Protein AF-A0A949X209-F1 (afdb_monomer_lite)

Foldseek 3Di:
DQADPLFGPPVFFALQPAAEEEEAQDPVQQVQVVVLVVVSNHPHYHYDNDPVVLQCQLVVNPVCCVVADPVGNSNDGQEYEYECVVPCVSLVSLLCLLLVN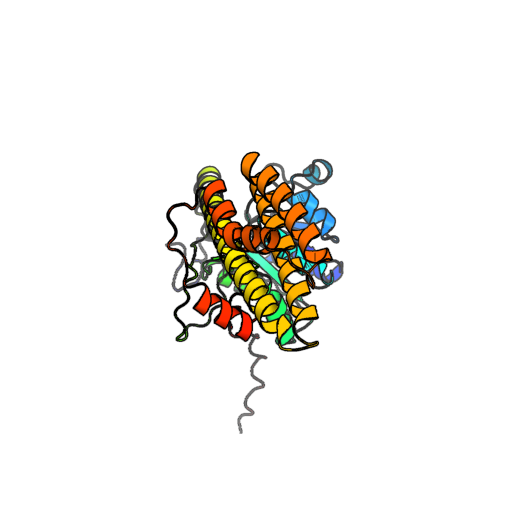GGLFSLRAYEYEYCDLDLVVLVVSVLSAHLYYHHDPDHSVVVVVSLSNCLSVPAFWWAAQRDTHGAQADDDDDDDPIDTHDAQNVSNCNGRVPCPDVVVSSVRSVVSSVVNLVSNLLNLLLLLQLLLVLLVVLLVCCVPDDDDVLVVNLVSLVSNLVSLVSQLVSCVVVVNPQSNVVSVVLSVLSVVCSVVSNDDDPVNSVCSNCVSVVSCVSVVVVPDDNPPSVVVNVVCVVCNSDPPRRPHDDPRPPPPDPDDPDD

pLDDT: mean 79.22, std 17.04, range [32.28, 97.0]

Secondary structure (DSSP, 8-state):
--EETTEE-TTS--GGGS-EEEE-SSHHHHHHHHHHHHHTT---EEEESSHHHHHHHHTT-TTTGGGS-TT--TT--SEEEEEGGGTHHHHHHHHHHHTTSSSS-TT-EEEEEES---HHHHHHHHHTT-SEEEESSP-HHHHHHHHHHHHHTPPPEEE-SS-EEE----S-S------EE----HHHHHHTT----HHHHHHHHHHHHHHHHHHHHHHHHHHHHHHHHHHHHHHHHHTS--SSHHHHHHHHHHHHHHHHHHHHHHHHHTT-HHHHHHHHHHHHHHHHHHHTTTS--HHHHHHHHHHHHHHHHHTT-TTSPPP-HHHHHHHHHHH-SS---------------------

Radius of gyration: 23.04 Å; chains: 1; bounding box: 51×62×68 Å

Structure (mmCIF, N/CA/C/O backbone):
data_AF-A0A949X209-F1
#
_entry.id   AF-A0A949X209-F1
#
loop_
_atom_site.group_PDB
_atom_site.id
_atom_site.type_symbol
_atom_site.label_atom_id
_atom_site.label_alt_id
_atom_site.label_comp_id
_atom_site.label_asym_id
_atom_site.label_entity_id
_atom_site.label_seq_id
_atom_site.pdbx_PDB_ins_code
_atom_site.Cartn_x
_atom_site.Cartn_y
_atom_site.Cartn_z
_atom_site.occupancy
_atom_site.B_iso_or_equiv
_atom_site.auth_seq_id
_atom_site.auth_comp_id
_atom_site.auth_asym_id
_atom_site.auth_atom_id
_atom_site.pdbx_PDB_model_num
ATOM 1 N N . MET A 1 1 ? -3.411 4.148 -33.801 1.00 50.28 1 MET A N 1
ATOM 2 C CA . MET A 1 1 ? -3.645 3.375 -32.562 1.00 50.28 1 MET A CA 1
ATOM 3 C C . MET A 1 1 ? -2.311 2.756 -32.200 1.00 50.28 1 MET A C 1
ATOM 5 O O . MET A 1 1 ? -1.805 2.012 -33.023 1.00 50.28 1 MET A O 1
ATOM 9 N N . ALA A 1 2 ? -1.725 3.104 -31.052 1.00 58.09 2 ALA A N 1
ATOM 10 C CA . ALA A 1 2 ? -0.412 2.586 -30.644 1.00 58.09 2 ALA A CA 1
ATOM 11 C C . ALA A 1 2 ? -0.451 1.106 -30.211 1.00 58.09 2 ALA A C 1
ATOM 13 O O . ALA A 1 2 ? 0.567 0.427 -30.244 1.00 58.09 2 ALA A O 1
ATOM 14 N N . ILE A 1 3 ? -1.633 0.599 -29.845 1.00 58.44 3 ILE A N 1
ATOM 15 C CA . ILE A 1 3 ? -1.855 -0.793 -29.443 1.00 58.44 3 ILE A CA 1
ATOM 16 C C . ILE A 1 3 ? -2.618 -1.508 -30.564 1.00 58.44 3 ILE A C 1
ATOM 18 O O . ILE A 1 3 ? -3.705 -1.069 -30.948 1.00 58.44 3 ILE A O 1
ATOM 22 N N . ILE A 1 4 ? -2.061 -2.604 -31.081 1.00 57.00 4 ILE A N 1
ATOM 23 C CA . ILE A 1 4 ? -2.650 -3.451 -32.126 1.00 57.00 4 ILE A CA 1
ATOM 24 C C . ILE A 1 4 ? -2.723 -4.880 -31.578 1.00 57.00 4 ILE A C 1
ATOM 26 O O . ILE A 1 4 ? -1.703 -5.466 -31.238 1.00 57.00 4 ILE A O 1
ATOM 30 N N . ASN A 1 5 ? -3.929 -5.451 -31.479 1.00 58.72 5 ASN A N 1
ATOM 31 C CA . ASN A 1 5 ? -4.159 -6.810 -30.955 1.00 58.72 5 ASN A CA 1
ATOM 32 C C . ASN A 1 5 ? -3.538 -7.085 -29.567 1.00 58.72 5 ASN A C 1
ATOM 34 O O . ASN A 1 5 ? -3.108 -8.202 -29.295 1.00 58.72 5 ASN A O 1
ATOM 38 N N . GLY A 1 6 ? -3.499 -6.080 -28.686 1.00 59.59 6 GLY A N 1
ATOM 39 C CA . GLY A 1 6 ? -2.941 -6.233 -27.337 1.00 59.59 6 GLY A CA 1
ATOM 40 C C . GLY A 1 6 ? -1.412 -6.244 -27.278 1.00 59.59 6 GLY A C 1
ATOM 41 O O . GLY A 1 6 ? -0.873 -6.632 -26.249 1.00 59.59 6 GLY A O 1
ATOM 42 N N . ALA A 1 7 ? -0.742 -5.810 -28.349 1.00 58.38 7 ALA A N 1
ATOM 43 C CA . ALA A 1 7 ? 0.689 -5.536 -28.384 1.00 58.38 7 ALA A CA 1
ATOM 44 C C . ALA A 1 7 ? 0.948 -4.077 -28.788 1.00 58.38 7 ALA A C 1
ATOM 46 O O . ALA A 1 7 ? 0.146 -3.467 -29.507 1.00 58.38 7 ALA A O 1
ATOM 47 N N . ILE A 1 8 ? 2.061 -3.514 -28.333 1.00 62.47 8 ILE A N 1
ATOM 48 C CA . ILE A 1 8 ? 2.531 -2.194 -28.747 1.00 62.47 8 ILE A CA 1
ATOM 49 C C . ILE A 1 8 ? 3.092 -2.305 -30.171 1.00 62.47 8 ILE A C 1
ATOM 51 O O . ILE A 1 8 ? 3.931 -3.156 -30.464 1.00 62.47 8 ILE A O 1
ATOM 55 N N . GLY A 1 9 ? 2.601 -1.468 -31.088 1.00 54.59 9 GLY A N 1
ATOM 56 C CA . GLY A 1 9 ? 3.085 -1.459 -32.468 1.00 54.59 9 GLY A CA 1
ATOM 57 C C . GLY A 1 9 ? 4.588 -1.133 -32.527 1.00 54.59 9 GLY A C 1
ATOM 58 O O . GLY A 1 9 ? 5.039 -0.265 -31.783 1.00 54.59 9 GLY A O 1
ATOM 59 N N . PRO A 1 10 ? 5.371 -1.751 -33.433 1.00 54.12 10 PRO A N 1
ATOM 60 C CA . PRO A 1 10 ? 6.833 -1.584 -33.497 1.00 54.12 10 PRO A CA 1
ATOM 61 C C . PRO A 1 10 ? 7.288 -0.145 -33.793 1.00 54.12 10 PRO A C 1
ATOM 63 O O . PRO A 1 10 ? 8.450 0.198 -33.602 1.00 54.12 10 PRO A O 1
ATOM 66 N N . GLU A 1 11 ? 6.375 0.697 -34.272 1.00 50.47 11 GLU A N 1
ATOM 67 C CA . GLU A 1 11 ? 6.584 2.116 -34.572 1.00 50.47 11 GLU A CA 1
ATOM 68 C C . GLU A 1 11 ? 6.154 3.059 -33.426 1.00 50.47 11 GLU A C 1
ATOM 70 O O . GLU A 1 11 ? 6.423 4.257 -33.482 1.00 50.47 11 GLU A O 1
ATOM 75 N N . TYR A 1 12 ? 5.505 2.524 -32.384 1.00 52.84 12 TYR A N 1
ATOM 76 C CA . TYR A 1 12 ? 4.901 3.266 -31.277 1.00 52.84 12 TYR A CA 1
ATOM 77 C C . TYR A 1 12 ? 5.285 2.671 -29.925 1.00 52.84 12 TYR A C 1
ATOM 79 O O . TYR A 1 12 ? 4.411 2.406 -29.114 1.00 52.84 12 TYR A O 1
ATOM 87 N N . GLY A 1 13 ? 6.576 2.484 -29.661 1.00 57.72 13 GLY A N 1
ATOM 88 C CA . GLY A 1 13 ? 7.018 2.353 -28.283 1.00 57.72 13 GLY A CA 1
ATOM 89 C C . GLY A 1 13 ? 8.495 2.131 -28.090 1.00 57.72 13 GLY A C 1
ATOM 90 O O . GLY A 1 13 ? 9.094 1.245 -28.688 1.00 57.72 13 GLY A O 1
ATOM 91 N N . ASN A 1 14 ? 9.079 2.961 -27.233 1.00 69.19 14 ASN A N 1
ATOM 92 C CA . ASN A 1 14 ? 10.437 2.781 -26.766 1.00 69.19 14 ASN A CA 1
ATOM 93 C C . ASN A 1 14 ? 10.491 3.119 -25.274 1.00 69.19 14 ASN A C 1
ATOM 95 O O . ASN A 1 14 ? 9.985 4.157 -24.845 1.00 69.19 14 ASN A O 1
ATOM 99 N N . LEU A 1 15 ? 11.108 2.237 -24.489 1.00 76.56 15 LEU A N 1
ATOM 100 C CA . LEU A 1 15 ? 11.352 2.443 -23.063 1.00 76.56 15 LEU A CA 1
ATOM 101 C C . LEU A 1 15 ? 12.463 3.467 -22.790 1.00 76.56 15 LEU A C 1
ATOM 103 O O . LEU A 1 15 ? 12.704 3.800 -21.635 1.00 76.56 15 LEU A O 1
ATOM 107 N N . GLN A 1 16 ? 13.109 3.992 -23.833 1.00 81.62 16 GLN A N 1
ATOM 108 C CA . GLN A 1 16 ? 14.182 4.987 -23.767 1.00 81.62 16 GLN A CA 1
ATOM 109 C C . GLN A 1 16 ? 13.943 6.101 -22.746 1.00 81.62 16 GLN A C 1
ATOM 111 O O . GLN A 1 16 ? 14.823 6.381 -21.935 1.00 81.62 16 GLN A O 1
ATOM 116 N N . ASN A 1 17 ? 12.735 6.671 -22.732 1.00 77.19 17 ASN A N 1
ATOM 117 C CA . ASN A 1 17 ? 12.389 7.793 -21.859 1.00 77.19 17 ASN A CA 1
ATOM 118 C C . ASN A 1 17 ? 11.710 7.386 -20.542 1.00 77.19 17 ASN A C 1
ATOM 120 O O . ASN A 1 17 ? 11.434 8.269 -19.736 1.00 77.19 17 ASN A O 1
ATOM 124 N N . ALA A 1 18 ? 11.412 6.101 -20.330 1.00 84.25 18 ALA A N 1
ATOM 125 C CA . ALA A 1 18 ? 10.781 5.639 -19.098 1.00 84.25 18 ALA A CA 1
ATOM 126 C C . ALA A 1 18 ? 11.808 5.627 -17.959 1.00 84.25 18 ALA A C 1
ATOM 128 O O . ALA A 1 18 ? 12.907 5.090 -18.115 1.00 84.25 18 ALA A O 1
ATOM 129 N N . GLN A 1 19 ? 11.454 6.193 -16.806 1.00 87.12 19 GLN A N 1
ATOM 130 C CA . GLN A 1 19 ? 12.339 6.191 -15.646 1.00 87.12 19 GLN A CA 1
ATOM 131 C C . GLN A 1 19 ? 12.213 4.876 -14.876 1.00 87.12 19 GLN A C 1
ATOM 133 O O . GLN A 1 19 ? 11.196 4.598 -14.232 1.00 87.12 19 GLN A O 1
ATOM 138 N N . ILE A 1 20 ? 13.275 4.072 -14.922 1.00 91.69 20 ILE A N 1
ATOM 139 C CA . ILE A 1 20 ? 13.335 2.757 -14.288 1.00 91.69 20 ILE A CA 1
ATOM 140 C C . ILE A 1 20 ? 14.180 2.845 -13.022 1.00 91.69 20 ILE A C 1
ATOM 142 O O . ILE A 1 20 ? 15.350 3.230 -13.075 1.00 91.69 20 ILE A O 1
ATOM 146 N N . MET A 1 21 ? 13.623 2.430 -11.885 1.00 94.31 21 MET A N 1
ATOM 147 C CA . MET A 1 21 ? 14.385 2.297 -10.643 1.00 94.31 21 MET A CA 1
ATOM 148 C C . MET A 1 21 ? 14.423 0.852 -10.168 1.00 94.31 21 MET A C 1
ATOM 150 O O . MET A 1 21 ? 13.401 0.169 -10.125 1.00 94.31 21 MET A O 1
ATOM 154 N N . ILE A 1 22 ? 15.614 0.392 -9.794 1.00 96.06 22 ILE A N 1
ATOM 155 C CA . ILE A 1 22 ? 15.882 -0.997 -9.420 1.00 96.06 22 ILE A CA 1
ATOM 156 C C . ILE A 1 22 ? 16.427 -1.032 -7.994 1.00 96.06 22 ILE A C 1
ATOM 158 O O . ILE A 1 22 ? 17.431 -0.384 -7.720 1.00 96.06 22 ILE A O 1
ATOM 162 N N . ALA A 1 23 ? 15.830 -1.822 -7.106 1.00 96.56 23 ALA A N 1
ATOM 163 C CA . ALA A 1 23 ? 16.427 -2.208 -5.830 1.00 96.56 23 ALA A CA 1
ATOM 164 C C . ALA A 1 23 ? 16.723 -3.709 -5.843 1.00 96.56 23 ALA A C 1
ATOM 166 O O . ALA A 1 23 ? 15.804 -4.519 -5.935 1.00 96.56 23 ALA A O 1
ATOM 167 N N . GLU A 1 24 ? 18.000 -4.071 -5.752 1.00 95.50 24 GLU A N 1
ATOM 168 C CA . GLU A 1 24 ? 18.480 -5.457 -5.796 1.00 95.50 24 GLU A CA 1
ATOM 169 C C . GLU A 1 24 ? 19.801 -5.536 -5.028 1.00 95.50 24 GLU A C 1
ATOM 171 O O . GLU A 1 24 ? 20.771 -4.871 -5.410 1.00 95.50 24 GLU A O 1
ATOM 176 N N . ALA A 1 25 ? 19.836 -6.296 -3.929 1.00 93.94 25 ALA A N 1
ATOM 177 C CA . ALA A 1 25 ? 20.995 -6.320 -3.039 1.00 93.94 25 ALA A CA 1
ATOM 178 C C . ALA A 1 25 ? 22.178 -7.051 -3.690 1.00 93.94 25 ALA A C 1
ATOM 180 O O . ALA A 1 25 ? 23.326 -6.595 -3.600 1.00 93.94 25 ALA A O 1
ATOM 181 N N . ASP A 1 26 ? 21.911 -8.142 -4.415 1.00 93.94 26 ASP A N 1
ATOM 182 C CA . ASP A 1 26 ? 22.956 -8.896 -5.098 1.00 93.94 26 ASP A CA 1
ATOM 183 C C . ASP A 1 26 ? 23.508 -8.134 -6.314 1.00 93.94 26 ASP A C 1
ATOM 185 O O . ASP A 1 26 ? 22.800 -7.787 -7.261 1.00 93.94 26 ASP A O 1
ATOM 189 N N . ALA A 1 27 ? 24.820 -7.886 -6.321 1.00 94.12 27 ALA A N 1
ATOM 190 C CA . ALA A 1 27 ? 25.465 -7.122 -7.387 1.00 94.12 27 ALA A CA 1
ATOM 191 C C . ALA A 1 27 ? 25.373 -7.801 -8.762 1.00 94.12 27 ALA A C 1
ATOM 193 O O . ALA A 1 27 ? 25.288 -7.113 -9.781 1.00 94.12 27 ALA A O 1
ATOM 194 N N . SER A 1 28 ? 25.379 -9.135 -8.812 1.00 93.25 28 SER A N 1
ATOM 195 C CA . SER A 1 28 ? 25.309 -9.880 -10.071 1.00 93.25 28 SER A CA 1
ATOM 196 C C . SER A 1 28 ? 23.910 -9.781 -10.670 1.00 93.25 28 SER A C 1
ATOM 198 O O . SER A 1 28 ? 23.771 -9.468 -11.853 1.00 93.25 28 SER A O 1
ATOM 200 N N . HIS A 1 29 ? 22.873 -9.976 -9.853 1.00 93.50 29 HIS A N 1
ATOM 201 C CA . HIS A 1 29 ? 21.482 -9.808 -10.268 1.00 93.50 29 HIS A CA 1
ATOM 202 C C . HIS A 1 29 ? 21.170 -8.361 -10.656 1.00 93.50 29 HIS A C 1
ATOM 204 O O . HIS A 1 29 ? 20.543 -8.126 -11.691 1.00 93.50 29 HIS A O 1
ATOM 210 N N . ARG A 1 30 ? 21.672 -7.383 -9.892 1.00 94.94 30 ARG A N 1
ATOM 211 C CA . ARG A 1 30 ? 21.475 -5.956 -10.183 1.00 94.94 30 ARG A CA 1
ATOM 212 C C . ARG A 1 30 ? 22.092 -5.573 -11.523 1.00 94.94 30 ARG A C 1
ATOM 214 O O . ARG A 1 30 ? 21.437 -4.921 -12.332 1.00 94.94 30 ARG A O 1
ATOM 221 N N . ASN A 1 31 ? 23.316 -6.027 -11.798 1.00 94.56 31 ASN A N 1
ATOM 222 C CA . ASN A 1 31 ? 23.975 -5.798 -13.085 1.00 94.56 31 ASN A CA 1
ATOM 223 C C . ASN A 1 31 ? 23.236 -6.486 -14.241 1.00 94.56 31 ASN A C 1
ATOM 225 O O . ASN A 1 31 ? 23.116 -5.899 -15.314 1.00 94.56 31 ASN A O 1
ATOM 229 N N . ALA A 1 32 ? 22.710 -7.697 -14.028 1.00 93.62 32 ALA A N 1
ATOM 230 C CA . ALA A 1 32 ? 21.910 -8.399 -15.030 1.00 93.62 32 ALA A CA 1
ATOM 231 C C . ALA A 1 32 ? 20.608 -7.649 -15.358 1.00 93.62 32 ALA A C 1
ATOM 233 O O . ALA A 1 32 ? 20.247 -7.548 -16.528 1.00 93.62 32 ALA A O 1
ATOM 234 N N . LEU A 1 33 ? 19.937 -7.080 -14.352 1.00 94.75 33 LEU A N 1
ATOM 235 C CA . LEU A 1 33 ? 18.759 -6.230 -14.539 1.00 94.75 33 LEU A CA 1
ATOM 236 C C . LEU A 1 33 ? 19.092 -4.961 -15.328 1.00 94.75 33 LEU A C 1
ATOM 238 O O . LEU A 1 33 ? 18.433 -4.682 -16.326 1.00 94.75 33 LEU A O 1
ATOM 242 N N . VAL A 1 34 ? 20.128 -4.221 -14.920 1.00 95.12 34 VAL A N 1
ATOM 243 C CA . VAL A 1 34 ? 20.575 -3.006 -15.626 1.00 95.12 34 VAL A CA 1
ATOM 244 C C . VAL A 1 34 ? 20.916 -3.319 -17.082 1.00 95.12 34 VAL A C 1
ATOM 246 O O . VAL A 1 34 ? 20.483 -2.606 -17.984 1.00 95.12 34 VAL A O 1
ATOM 249 N N . TRP A 1 35 ? 21.639 -4.413 -17.327 1.00 93.94 35 TRP A N 1
ATOM 250 C CA . TRP A 1 35 ? 21.979 -4.850 -18.677 1.00 93.94 35 TRP A CA 1
ATOM 251 C C . TRP A 1 35 ? 20.740 -5.232 -19.494 1.00 93.94 35 TRP A C 1
ATOM 253 O O . TRP A 1 35 ? 20.598 -4.774 -20.625 1.00 93.94 35 TRP A O 1
ATOM 263 N N . ALA A 1 36 ? 19.811 -6.002 -18.917 1.00 92.38 36 ALA A N 1
ATOM 264 C CA . ALA A 1 36 ? 18.581 -6.406 -19.591 1.00 92.38 36 ALA A CA 1
ATOM 265 C C . ALA A 1 36 ? 17.718 -5.197 -19.983 1.00 92.38 36 ALA A C 1
ATOM 267 O O . ALA A 1 36 ? 17.198 -5.167 -21.091 1.00 92.38 36 ALA A O 1
ATOM 268 N N . PHE A 1 37 ? 17.595 -4.187 -19.117 1.00 92.38 37 PHE A N 1
ATOM 269 C CA . PHE A 1 37 ? 16.915 -2.934 -19.460 1.00 92.38 37 PHE A CA 1
ATOM 270 C C . PHE A 1 37 ? 17.668 -2.125 -20.524 1.00 92.38 37 PHE A C 1
ATOM 272 O O . PHE A 1 37 ? 17.035 -1.557 -21.411 1.00 92.38 37 PHE A O 1
ATOM 279 N N . GLY A 1 38 ? 19.003 -2.112 -20.486 1.00 91.00 38 GLY A N 1
ATOM 280 C CA . GLY A 1 38 ? 19.821 -1.479 -21.523 1.00 91.00 38 GLY A CA 1
ATOM 281 C C . GLY A 1 38 ? 19.632 -2.117 -22.905 1.00 91.00 38 GLY A C 1
ATOM 282 O O . GLY A 1 38 ? 19.523 -1.402 -23.897 1.00 91.00 38 GLY A O 1
ATOM 283 N N . GLU A 1 39 ? 19.509 -3.447 -22.986 1.00 90.38 39 GLU A N 1
ATOM 284 C CA . GLU A 1 39 ? 19.172 -4.143 -24.242 1.00 90.38 39 GLU A CA 1
ATOM 285 C C . GLU A 1 39 ? 17.786 -3.773 -24.781 1.00 90.38 39 GLU A C 1
ATOM 287 O O . GLU A 1 39 ? 17.572 -3.783 -25.993 1.00 90.38 39 GLU A O 1
ATOM 292 N N . LEU A 1 40 ? 16.849 -3.431 -23.893 1.00 88.00 40 LEU A N 1
ATOM 293 C CA . LEU A 1 40 ? 15.517 -2.947 -24.259 1.00 88.00 40 LEU A CA 1
ATOM 294 C C . LEU A 1 40 ? 15.504 -1.467 -24.671 1.00 88.00 40 LEU A C 1
ATOM 296 O O . LEU A 1 40 ? 14.440 -0.936 -24.986 1.00 88.00 40 LEU A O 1
ATOM 300 N N . GLY A 1 41 ? 16.666 -0.808 -24.683 1.00 87.44 41 GLY A N 1
ATOM 301 C CA . GLY A 1 41 ? 16.816 0.582 -25.099 1.00 87.44 41 GLY A CA 1
ATOM 302 C C . GLY A 1 41 ? 16.492 1.606 -24.014 1.00 87.44 41 GLY A C 1
ATOM 303 O O . GLY A 1 41 ? 16.394 2.783 -24.341 1.00 87.44 41 GLY A O 1
ATOM 304 N N . CYS A 1 42 ? 16.328 1.200 -22.748 1.00 88.06 42 CYS A N 1
ATOM 305 C CA . CYS A 1 42 ? 16.128 2.134 -21.640 1.00 88.06 42 CYS A CA 1
ATOM 306 C C . CYS A 1 42 ? 17.396 2.963 -21.395 1.00 88.06 42 CYS A C 1
ATOM 308 O O . CYS A 1 42 ? 18.459 2.398 -21.133 1.00 88.06 42 CYS A O 1
ATOM 310 N N . GLU A 1 43 ? 17.278 4.290 -21.395 1.00 86.19 43 GLU A N 1
ATOM 311 C CA . GLU A 1 43 ? 18.410 5.188 -21.113 1.00 86.19 43 GLU A CA 1
ATOM 312 C C . GLU A 1 43 ? 18.402 5.705 -19.668 1.00 86.19 43 GLU A C 1
ATOM 314 O O . GLU A 1 43 ? 19.455 6.020 -19.122 1.00 86.19 43 GLU A O 1
ATOM 319 N N . ARG A 1 44 ? 17.232 5.723 -19.015 1.00 86.56 44 ARG A N 1
ATOM 320 C CA . ARG A 1 44 ? 17.030 6.285 -17.670 1.00 86.56 44 ARG A CA 1
ATOM 321 C C . ARG A 1 44 ? 16.870 5.191 -16.613 1.00 86.56 44 ARG A C 1
ATOM 323 O O . ARG A 1 44 ? 15.766 4.929 -16.134 1.00 86.56 44 ARG A O 1
ATOM 330 N N . ILE A 1 45 ? 17.974 4.533 -16.258 1.00 90.69 45 ILE A N 1
ATOM 331 C CA . ILE A 1 45 ? 17.997 3.434 -15.278 1.00 90.69 45 ILE A CA 1
ATOM 332 C C . ILE A 1 45 ? 18.790 3.851 -14.036 1.00 90.69 45 ILE A C 1
ATOM 334 O O . ILE A 1 45 ? 19.986 4.129 -14.118 1.00 90.69 45 ILE A O 1
ATOM 338 N N . THR A 1 46 ? 18.167 3.801 -12.858 1.00 92.44 46 THR A N 1
ATOM 339 C CA . THR A 1 46 ? 18.849 4.026 -11.575 1.00 92.44 46 THR A CA 1
ATOM 340 C C . THR A 1 46 ? 18.758 2.780 -10.701 1.00 92.44 46 THR A C 1
ATOM 342 O O . THR A 1 46 ? 17.669 2.328 -10.357 1.00 92.44 46 THR A O 1
ATOM 345 N N . ALA A 1 47 ? 19.904 2.212 -10.323 1.00 93.94 47 ALA A N 1
ATOM 346 C CA . ALA A 1 47 ? 19.964 1.004 -9.506 1.00 93.94 47 ALA A CA 1
ATOM 347 C C . ALA A 1 47 ? 20.537 1.268 -8.104 1.00 93.94 47 ALA A C 1
ATOM 349 O O . ALA A 1 47 ? 21.516 2.005 -7.935 1.00 93.94 47 ALA A O 1
ATOM 350 N N . PHE A 1 48 ? 19.935 0.612 -7.119 1.00 94.44 48 PHE A N 1
ATOM 351 C CA . PHE A 1 48 ? 20.226 0.704 -5.696 1.00 94.44 48 PHE A CA 1
ATOM 352 C C . PHE A 1 48 ? 20.500 -0.699 -5.147 1.00 94.44 48 PHE A C 1
ATOM 354 O O . PHE A 1 48 ? 19.804 -1.660 -5.479 1.00 94.44 48 PHE A O 1
ATOM 361 N N . ASP A 1 49 ? 21.529 -0.817 -4.318 1.00 94.62 49 ASP A N 1
ATOM 362 C CA . ASP A 1 49 ? 21.840 -2.008 -3.525 1.00 94.62 49 ASP A CA 1
ATOM 363 C C . ASP A 1 49 ? 21.118 -2.015 -2.172 1.00 94.62 49 ASP A C 1
ATOM 365 O O . ASP A 1 49 ? 20.977 -3.076 -1.570 1.00 94.62 49 ASP A O 1
ATOM 369 N N . GLU A 1 50 ? 20.592 -0.869 -1.728 1.00 93.12 50 GLU A N 1
ATOM 370 C CA . GLU A 1 50 ? 19.759 -0.744 -0.534 1.00 93.12 50 GLU A CA 1
ATOM 371 C C . GLU A 1 50 ? 18.386 -0.110 -0.822 1.00 93.12 50 GLU A C 1
ATOM 373 O O . GLU A 1 50 ? 18.267 0.948 -1.444 1.00 93.12 50 GLU A O 1
ATOM 378 N N . LEU A 1 51 ? 17.319 -0.694 -0.258 1.00 93.31 51 LEU A N 1
ATOM 379 C CA . LEU A 1 51 ? 15.972 -0.097 -0.285 1.00 93.31 51 LEU A CA 1
ATOM 380 C C . LEU A 1 51 ? 15.898 1.275 0.401 1.00 93.31 51 LEU A C 1
ATOM 382 O O . LEU A 1 51 ? 14.994 2.063 0.112 1.00 93.31 51 LEU A O 1
ATOM 386 N N . ALA A 1 52 ? 16.798 1.554 1.348 1.00 92.56 52 ALA A N 1
ATOM 387 C CA . ALA A 1 52 ? 16.846 2.835 2.042 1.00 92.56 52 ALA A CA 1
ATOM 388 C C . ALA A 1 52 ? 17.203 3.981 1.086 1.00 92.56 52 ALA A C 1
ATOM 390 O O . ALA A 1 52 ? 16.582 5.041 1.157 1.00 92.56 52 ALA A O 1
ATOM 391 N N . ASP A 1 53 ? 18.128 3.750 0.158 1.00 91.69 53 ASP A N 1
ATOM 392 C CA . ASP A 1 53 ? 18.541 4.762 -0.810 1.00 91.69 53 ASP A CA 1
ATOM 393 C C . ASP A 1 53 ? 17.513 4.933 -1.926 1.00 91.69 53 ASP A C 1
ATOM 395 O O . ASP A 1 53 ? 17.210 6.067 -2.293 1.00 91.69 53 ASP A O 1
ATOM 399 N N . LEU A 1 54 ? 16.867 3.846 -2.374 1.00 93.12 54 LEU A N 1
ATOM 400 C CA . LEU A 1 54 ? 15.695 3.958 -3.250 1.00 93.12 54 LEU A CA 1
ATOM 401 C C . LEU A 1 54 ? 14.600 4.820 -2.594 1.00 93.12 54 LEU A C 1
ATOM 403 O O . LEU A 1 54 ? 14.021 5.693 -3.238 1.00 93.12 54 LEU A O 1
ATOM 407 N N . ARG A 1 55 ? 14.331 4.613 -1.294 1.00 93.19 55 ARG A N 1
ATOM 408 C CA . ARG A 1 55 ? 13.356 5.428 -0.549 1.00 93.19 55 ARG A CA 1
ATOM 409 C C . ARG A 1 55 ? 13.731 6.908 -0.568 1.00 93.19 55 ARG A C 1
ATOM 411 O O . ARG A 1 55 ? 12.862 7.726 -0.851 1.00 93.19 55 ARG A O 1
ATOM 418 N N . LYS A 1 56 ? 14.984 7.239 -0.248 1.00 90.00 56 LYS A N 1
ATOM 419 C CA . LYS A 1 56 ? 15.476 8.623 -0.234 1.00 90.00 56 LYS A CA 1
ATOM 420 C C . LYS A 1 56 ? 15.377 9.268 -1.618 1.00 90.00 56 LYS A C 1
ATOM 422 O O . LYS A 1 56 ? 14.872 10.382 -1.727 1.00 90.00 56 LYS A O 1
ATOM 427 N N . ALA A 1 57 ? 15.762 8.547 -2.673 1.00 88.38 57 ALA A N 1
ATOM 428 C CA . ALA A 1 57 ? 15.649 9.025 -4.051 1.00 88.38 57 ALA A CA 1
ATOM 429 C C . ALA A 1 57 ? 14.194 9.377 -4.404 1.00 88.38 57 ALA A C 1
ATOM 431 O O . ALA A 1 57 ? 13.911 10.494 -4.829 1.00 88.38 57 ALA A O 1
ATOM 432 N N . MET A 1 58 ? 13.250 8.479 -4.101 1.00 89.19 58 MET A N 1
ATOM 433 C CA . MET A 1 58 ? 11.819 8.717 -4.330 1.00 89.19 58 MET A CA 1
ATOM 434 C C . MET A 1 58 ? 11.221 9.827 -3.448 1.00 89.19 58 MET A C 1
ATOM 436 O O . MET A 1 58 ? 10.124 10.308 -3.724 1.00 89.19 58 MET A O 1
ATOM 440 N N . GLN A 1 59 ? 11.904 10.226 -2.374 1.00 86.31 59 GLN A N 1
ATOM 441 C CA . GLN A 1 59 ? 11.510 11.335 -1.500 1.00 86.31 59 GLN A CA 1
ATOM 442 C C . GLN A 1 59 ? 12.165 12.669 -1.889 1.00 86.31 59 GLN A C 1
ATOM 444 O O . GLN A 1 59 ? 11.882 13.681 -1.251 1.00 86.31 59 GLN A O 1
ATOM 449 N N . GLY A 1 60 ? 12.996 12.688 -2.935 1.00 79.38 60 GLY A N 1
ATOM 450 C CA . GLY A 1 60 ? 13.667 13.898 -3.410 1.00 79.38 60 GLY A CA 1
ATOM 451 C C . GLY A 1 60 ? 14.847 14.318 -2.538 1.00 79.38 60 GLY A C 1
ATOM 452 O O . GLY A 1 60 ? 15.102 15.512 -2.396 1.00 79.38 60 GLY A O 1
ATOM 453 N N . ASP A 1 61 ? 15.543 13.358 -1.923 1.00 77.00 61 ASP A N 1
ATOM 454 C CA . ASP A 1 61 ? 16.742 13.637 -1.133 1.00 77.00 61 ASP A CA 1
ATOM 455 C C . ASP A 1 61 ? 17.828 14.302 -1.998 1.00 77.00 61 ASP A C 1
ATOM 457 O O . ASP A 1 61 ? 18.246 13.768 -3.031 1.00 77.00 61 ASP A O 1
ATOM 461 N N . ALA A 1 62 ? 18.285 15.477 -1.558 1.00 64.62 62 ALA A N 1
ATOM 462 C CA . ALA A 1 62 ? 19.253 16.302 -2.269 1.00 64.62 62 ALA A CA 1
ATOM 463 C C . ALA A 1 62 ? 20.617 15.613 -2.441 1.00 64.62 62 ALA A C 1
ATOM 465 O O . ALA A 1 62 ? 21.307 15.898 -3.414 1.00 64.62 62 ALA A O 1
ATOM 466 N N . GLU A 1 63 ? 21.001 14.690 -1.549 1.00 68.31 63 GLU A N 1
ATOM 467 C CA . GLU A 1 63 ? 22.267 13.946 -1.667 1.00 68.31 63 GLU A CA 1
ATOM 468 C C . GLU A 1 63 ? 22.254 12.940 -2.828 1.00 68.31 63 GLU A C 1
ATOM 470 O O . GLU A 1 63 ? 23.303 12.576 -3.357 1.00 68.31 63 GLU A O 1
ATOM 475 N N . LEU A 1 64 ? 21.067 12.492 -3.243 1.00 68.25 64 LEU A N 1
ATOM 476 C CA . LEU A 1 64 ? 20.887 11.565 -4.362 1.00 68.25 64 LEU A CA 1
ATOM 477 C C . LEU A 1 64 ? 20.474 12.279 -5.654 1.00 68.25 64 LEU A C 1
ATOM 479 O O . LEU A 1 64 ? 20.397 11.629 -6.697 1.00 68.25 64 LEU A O 1
ATOM 483 N N . ALA A 1 65 ? 20.265 13.599 -5.609 1.00 59.69 65 ALA A N 1
ATOM 484 C CA . ALA A 1 65 ? 19.910 14.414 -6.768 1.00 59.69 65 ALA A CA 1
ATOM 485 C C . ALA A 1 65 ? 21.008 14.419 -7.845 1.00 59.69 65 ALA A C 1
ATOM 487 O O . ALA A 1 65 ? 20.691 14.494 -9.025 1.00 59.69 65 ALA A O 1
ATOM 488 N N . ASP A 1 66 ? 22.279 14.236 -7.473 1.00 58.19 66 ASP A N 1
ATOM 489 C CA . ASP A 1 66 ? 23.394 14.118 -8.428 1.00 58.19 66 ASP A CA 1
ATOM 490 C C . ASP A 1 66 ? 23.331 12.836 -9.282 1.00 58.19 66 ASP A C 1
ATOM 492 O O . ASP A 1 66 ? 24.023 12.724 -10.294 1.00 58.19 66 ASP A O 1
ATOM 496 N N . ARG A 1 67 ? 22.513 11.848 -8.884 1.00 64.50 67 ARG A N 1
ATOM 497 C CA . ARG A 1 67 ? 22.238 10.636 -9.678 1.00 64.50 67 ARG A CA 1
ATOM 498 C C . ARG A 1 67 ? 21.087 10.842 -10.668 1.00 64.50 67 ARG A C 1
ATOM 500 O O . ARG A 1 67 ? 20.734 9.898 -11.370 1.00 64.50 67 ARG A O 1
ATOM 507 N N . ALA A 1 68 ? 20.479 12.029 -10.686 1.00 57.84 68 ALA A N 1
ATOM 508 C CA . ALA A 1 68 ? 19.468 12.405 -11.655 1.00 57.84 68 ALA A CA 1
ATOM 509 C C . ALA A 1 68 ? 20.121 12.869 -12.961 1.00 57.84 68 ALA A C 1
ATOM 511 O O . ALA A 1 68 ? 21.088 13.631 -12.949 1.00 57.84 68 ALA A O 1
ATOM 512 N N . ASP A 1 69 ? 19.564 12.452 -14.096 1.00 54.84 69 ASP A N 1
ATOM 513 C CA . ASP A 1 69 ? 19.977 12.979 -15.397 1.00 54.84 69 ASP A CA 1
ATOM 514 C C . ASP A 1 69 ? 19.594 14.465 -15.536 1.00 54.84 69 ASP A C 1
ATOM 516 O O . ASP A 1 69 ? 18.774 14.985 -14.779 1.00 54.84 69 ASP A O 1
ATOM 520 N N . ALA A 1 70 ? 20.140 15.154 -16.545 1.00 45.53 70 ALA A N 1
ATOM 521 C CA . ALA A 1 70 ? 19.940 16.594 -16.787 1.00 45.53 70 ALA A CA 1
ATOM 522 C C . ALA A 1 70 ? 18.465 17.048 -16.953 1.00 45.53 70 ALA A C 1
ATOM 524 O O . ALA A 1 70 ? 18.202 18.248 -16.968 1.00 45.53 70 ALA A O 1
ATOM 525 N N . ASP A 1 71 ? 17.529 16.098 -17.063 1.00 51.47 71 ASP A N 1
ATOM 526 C CA . ASP A 1 71 ? 16.074 16.273 -17.209 1.00 51.47 71 ASP A CA 1
ATOM 527 C C . ASP A 1 71 ? 15.275 15.543 -16.087 1.00 51.47 71 ASP A C 1
ATOM 529 O O . ASP A 1 71 ? 14.063 15.349 -16.182 1.00 51.47 71 ASP A O 1
ATOM 533 N N . GLY A 1 72 ? 15.953 15.028 -15.050 1.00 52.81 72 GLY A N 1
ATOM 534 C CA . GLY A 1 72 ? 15.473 13.918 -14.220 1.00 52.81 72 GLY A CA 1
ATOM 535 C C . GLY A 1 72 ? 14.883 14.289 -12.858 1.00 52.81 72 GLY A C 1
ATOM 536 O O . GLY A 1 72 ? 15.595 14.414 -11.871 1.00 52.81 72 GLY A O 1
ATOM 537 N N . ASP A 1 73 ? 13.559 14.331 -12.747 1.00 61.84 73 ASP A N 1
ATOM 538 C CA . ASP A 1 73 ? 12.893 14.160 -11.453 1.00 61.84 73 ASP A CA 1
ATOM 539 C C . ASP A 1 73 ? 13.079 12.701 -10.982 1.00 61.84 73 ASP A C 1
ATOM 541 O O . ASP A 1 73 ? 12.473 11.799 -11.544 1.00 61.84 73 ASP A O 1
ATOM 545 N N . LEU A 1 74 ? 13.941 12.417 -9.996 1.00 63.09 74 LEU A N 1
ATOM 546 C CA . LEU A 1 74 ? 14.064 11.074 -9.386 1.00 63.09 74 LEU A CA 1
ATOM 547 C C . LEU A 1 74 ? 12.891 10.731 -8.443 1.00 63.09 74 LEU A C 1
ATOM 549 O O . LEU A 1 74 ? 12.868 9.656 -7.845 1.00 63.09 74 LEU A O 1
ATOM 553 N N . THR A 1 75 ? 11.906 11.616 -8.279 1.00 64.69 75 THR A N 1
ATOM 554 C CA . THR A 1 75 ? 10.789 11.381 -7.352 1.00 64.69 75 THR A CA 1
ATOM 555 C C . THR A 1 75 ? 9.634 10.578 -7.964 1.00 64.69 75 THR A C 1
ATOM 557 O O . THR A 1 75 ? 8.743 10.130 -7.229 1.00 64.69 75 THR A O 1
ATOM 560 N N . THR A 1 76 ? 9.643 10.355 -9.285 1.00 81.12 76 THR A N 1
ATOM 561 C CA . THR A 1 76 ? 8.504 9.814 -10.050 1.00 81.12 76 THR A CA 1
ATOM 562 C C . THR A 1 76 ? 8.897 8.717 -11.057 1.00 81.12 76 THR A C 1
ATOM 564 O O . THR A 1 76 ? 8.798 8.911 -12.263 1.00 81.12 76 THR A O 1
ATOM 567 N N . PRO A 1 77 ? 9.273 7.511 -10.588 1.00 90.00 77 PRO A N 1
ATOM 568 C CA . PRO A 1 77 ? 9.545 6.391 -11.487 1.00 90.00 77 PRO A CA 1
ATOM 569 C C . PRO A 1 77 ? 8.294 5.930 -12.255 1.00 90.00 77 PRO A C 1
ATOM 571 O O . PRO A 1 77 ? 7.185 5.931 -11.714 1.00 90.00 77 PRO A O 1
ATOM 574 N N . ASP A 1 78 ? 8.500 5.434 -13.478 1.00 88.38 78 ASP A N 1
ATOM 575 C CA . ASP A 1 78 ? 7.478 4.756 -14.291 1.00 88.38 78 ASP A CA 1
ATOM 576 C C . ASP A 1 78 ? 7.409 3.258 -14.001 1.00 88.38 78 ASP A C 1
ATOM 578 O O . ASP A 1 78 ? 6.344 2.634 -14.073 1.00 88.38 78 ASP A O 1
ATOM 582 N N . LEU A 1 79 ? 8.559 2.685 -13.644 1.00 93.88 79 LEU A N 1
ATOM 583 C CA . LEU A 1 79 ? 8.702 1.286 -13.286 1.00 93.88 79 LEU A CA 1
ATOM 584 C C . LEU A 1 79 ? 9.655 1.135 -12.101 1.00 93.88 79 LEU A C 1
ATOM 586 O O . LEU A 1 79 ? 10.809 1.564 -12.140 1.00 93.88 79 LEU A O 1
ATOM 590 N N . LEU A 1 80 ? 9.171 0.450 -11.071 1.00 96.50 80 LEU A N 1
ATOM 591 C CA . LEU A 1 80 ? 9.969 -0.059 -9.968 1.00 96.50 80 LEU A CA 1
ATOM 592 C C . LEU A 1 80 ? 10.227 -1.548 -10.165 1.00 96.50 80 LEU A C 1
ATOM 594 O O . LEU A 1 80 ? 9.289 -2.329 -10.333 1.00 96.50 80 LEU A O 1
ATOM 598 N N . VAL A 1 81 ? 11.490 -1.946 -10.066 1.00 97.00 81 VAL A N 1
ATOM 599 C CA . VAL A 1 81 ? 11.892 -3.346 -9.939 1.00 97.00 81 VAL A CA 1
ATOM 600 C C . VAL A 1 81 ? 12.489 -3.557 -8.559 1.00 97.00 81 VAL A C 1
ATOM 602 O O . VAL A 1 81 ? 13.467 -2.907 -8.203 1.00 97.00 81 VAL A O 1
ATOM 605 N N . ILE A 1 82 ? 11.887 -4.435 -7.763 1.00 97.00 82 ILE A N 1
ATOM 606 C CA . ILE A 1 82 ? 12.285 -4.650 -6.368 1.00 97.00 82 ILE A CA 1
ATOM 607 C C . ILE A 1 82 ? 12.540 -6.134 -6.139 1.00 97.00 82 ILE A C 1
ATOM 609 O O . ILE A 1 82 ? 11.633 -6.946 -6.297 1.00 97.00 82 ILE A O 1
ATOM 613 N N . ALA A 1 83 ? 13.745 -6.485 -5.710 1.00 95.06 83 ALA A N 1
ATOM 614 C CA . ALA A 1 83 ? 14.062 -7.835 -5.273 1.00 95.06 83 ALA A CA 1
ATOM 615 C C . ALA A 1 83 ? 13.381 -8.181 -3.942 1.00 95.06 83 ALA A C 1
ATOM 617 O O . ALA A 1 83 ? 13.134 -7.325 -3.087 1.00 95.06 83 ALA A O 1
ATOM 618 N N . ASP A 1 84 ? 13.042 -9.450 -3.749 1.00 92.06 84 ASP A N 1
ATOM 619 C CA . ASP A 1 84 ? 12.441 -9.955 -2.512 1.00 92.06 84 ASP A CA 1
ATOM 620 C C . ASP A 1 84 ? 13.470 -10.385 -1.449 1.00 92.06 84 ASP A C 1
ATOM 622 O O . ASP A 1 84 ? 13.095 -10.849 -0.368 1.00 92.06 84 ASP A O 1
ATOM 626 N N . ASP A 1 85 ? 14.760 -10.222 -1.733 1.00 87.25 85 ASP A N 1
ATOM 627 C CA . ASP A 1 85 ? 15.872 -10.617 -0.871 1.00 87.25 85 ASP A CA 1
ATOM 628 C C . ASP A 1 85 ? 16.142 -9.626 0.278 1.00 87.25 85 ASP A C 1
ATOM 630 O O . ASP A 1 85 ? 16.801 -9.982 1.258 1.00 87.25 85 ASP A O 1
ATOM 634 N N . PHE A 1 86 ? 15.511 -8.445 0.271 1.00 88.81 86 PHE A N 1
ATOM 635 C CA . PHE A 1 86 ? 15.497 -7.509 1.406 1.00 88.81 86 PHE A CA 1
ATOM 636 C C . PHE A 1 86 ? 14.577 -7.935 2.569 1.00 88.81 86 PHE A C 1
ATOM 638 O O . PHE A 1 86 ? 14.151 -7.104 3.382 1.00 88.81 86 PHE A O 1
ATOM 645 N N . SER A 1 87 ? 14.258 -9.227 2.696 1.00 83.38 87 SER A N 1
ATOM 646 C CA . SER A 1 87 ? 13.355 -9.752 3.728 1.00 83.38 87 SER A CA 1
ATOM 647 C C . SER A 1 87 ? 11.977 -9.053 3.688 1.00 83.38 87 SER A C 1
ATOM 649 O O . SER A 1 87 ? 11.483 -8.665 2.631 1.00 83.38 87 SER A O 1
ATOM 651 N N . ASP A 1 88 ? 11.341 -8.838 4.841 1.00 85.75 88 ASP A N 1
ATOM 652 C CA . ASP A 1 88 ? 10.038 -8.164 4.941 1.00 85.75 88 ASP A CA 1
ATOM 653 C C . ASP A 1 88 ? 10.089 -6.670 4.548 1.00 85.75 88 ASP A C 1
ATOM 655 O O . ASP A 1 88 ? 9.057 -5.989 4.553 1.00 85.75 88 ASP A O 1
ATOM 659 N N . GLN A 1 89 ? 11.271 -6.113 4.254 1.00 90.88 89 GLN A N 1
ATOM 660 C CA . GLN A 1 89 ? 11.410 -4.697 3.915 1.00 90.88 89 GLN A CA 1
ATOM 661 C C . GLN A 1 89 ? 10.856 -4.376 2.527 1.00 90.88 89 GLN A C 1
ATOM 663 O O . GLN A 1 89 ? 10.202 -3.341 2.397 1.00 90.88 89 GLN A O 1
ATOM 668 N N . SER A 1 90 ? 11.025 -5.259 1.533 1.00 91.62 90 SER A N 1
ATOM 669 C CA . SER A 1 90 ? 10.452 -5.075 0.187 1.00 91.62 90 SER A CA 1
ATOM 670 C C . SER A 1 90 ? 8.935 -4.959 0.257 1.00 91.62 90 SER A C 1
ATOM 672 O O . SER A 1 90 ? 8.342 -4.042 -0.303 1.00 91.62 90 SER A O 1
ATOM 674 N N . ILE A 1 91 ? 8.304 -5.829 1.047 1.00 89.25 91 ILE A N 1
ATOM 675 C CA . ILE A 1 91 ? 6.856 -5.827 1.267 1.00 89.25 91 ILE A CA 1
ATOM 676 C C . ILE A 1 91 ? 6.397 -4.502 1.887 1.00 89.25 91 ILE A C 1
ATOM 678 O O . ILE A 1 91 ? 5.490 -3.852 1.371 1.00 89.25 91 ILE A O 1
ATOM 682 N N . LYS A 1 92 ? 7.052 -4.066 2.969 1.00 91.50 92 LYS A N 1
ATOM 683 C CA . LYS A 1 92 ? 6.728 -2.793 3.637 1.00 91.50 92 LYS A CA 1
ATOM 684 C C . LYS A 1 92 ? 6.979 -1.585 2.739 1.00 91.50 92 LYS A C 1
ATOM 686 O O . LYS A 1 92 ? 6.311 -0.566 2.891 1.00 91.50 92 LYS A O 1
ATOM 691 N N . PHE A 1 93 ? 7.959 -1.670 1.845 1.00 94.94 93 PHE A N 1
ATOM 692 C CA . PHE A 1 93 ? 8.252 -0.619 0.885 1.00 94.94 93 PHE A CA 1
ATOM 693 C C . PHE A 1 93 ? 7.137 -0.498 -0.156 1.00 94.94 93 PHE A C 1
ATOM 695 O O . PHE A 1 93 ? 6.618 0.598 -0.341 1.00 94.94 93 PHE A O 1
ATOM 702 N N . ILE A 1 94 ? 6.708 -1.611 -0.759 1.00 94.56 94 ILE A N 1
ATOM 703 C CA . ILE A 1 94 ? 5.595 -1.629 -1.722 1.00 94.56 94 ILE A CA 1
ATOM 704 C C . ILE A 1 94 ? 4.316 -1.104 -1.062 1.00 94.56 94 ILE A C 1
ATOM 706 O O . ILE A 1 94 ? 3.661 -0.223 -1.615 1.00 94.56 94 ILE A O 1
ATOM 710 N N . ASP A 1 95 ? 4.011 -1.562 0.157 1.00 91.56 95 ASP A N 1
ATOM 711 C CA . ASP A 1 95 ? 2.894 -1.039 0.948 1.00 91.56 95 ASP A CA 1
ATOM 712 C C . ASP A 1 95 ? 2.997 0.484 1.132 1.00 91.56 95 ASP A C 1
ATOM 714 O O . ASP A 1 95 ? 2.038 1.215 0.889 1.00 91.56 95 ASP A O 1
ATOM 718 N N . ALA A 1 96 ? 4.175 0.988 1.506 1.00 92.19 96 ALA A N 1
ATOM 719 C CA . ALA A 1 96 ? 4.403 2.415 1.687 1.00 92.19 96 ALA A CA 1
ATOM 720 C C . ALA A 1 96 ? 4.208 3.218 0.390 1.00 92.19 96 ALA A C 1
ATOM 722 O O . ALA A 1 96 ? 3.600 4.286 0.450 1.00 92.19 96 ALA A O 1
ATOM 723 N N . VAL A 1 97 ? 4.653 2.701 -0.760 1.00 94.12 97 VAL A N 1
ATOM 724 C CA . VAL A 1 97 ? 4.424 3.312 -2.082 1.00 94.12 97 VAL A CA 1
ATOM 725 C C . VAL A 1 97 ? 2.926 3.382 -2.379 1.00 94.12 97 VAL A C 1
ATOM 727 O O . VAL A 1 97 ? 2.401 4.462 -2.628 1.00 94.12 97 VAL A O 1
ATOM 730 N N . ARG A 1 98 ? 2.196 2.263 -2.261 1.00 93.19 98 ARG A N 1
ATOM 731 C CA . ARG A 1 98 ? 0.749 2.213 -2.553 1.00 93.19 98 ARG A CA 1
ATOM 732 C C . ARG A 1 98 ? -0.094 3.099 -1.643 1.00 93.19 98 ARG A C 1
ATOM 734 O O . ARG A 1 98 ? -1.126 3.613 -2.063 1.00 93.19 98 ARG A O 1
ATOM 741 N N . HIS A 1 99 ? 0.350 3.307 -0.407 1.00 90.12 99 HIS A N 1
ATOM 742 C CA . HIS A 1 99 ? -0.315 4.184 0.555 1.00 90.12 99 HIS A CA 1
ATOM 743 C C . HIS A 1 99 ? 0.119 5.658 0.445 1.00 90.12 99 HIS A C 1
ATOM 745 O O . HIS A 1 99 ? -0.269 6.455 1.305 1.00 90.12 99 HIS A O 1
ATOM 751 N N . GLY A 1 100 ? 0.926 6.021 -0.562 1.00 88.56 100 GLY A N 1
ATOM 752 C CA . GLY A 1 100 ? 1.417 7.387 -0.779 1.00 88.56 100 GLY A CA 1
ATOM 753 C C . GLY A 1 100 ? 2.378 7.877 0.308 1.00 88.56 100 GLY A C 1
ATOM 754 O O . GLY A 1 100 ? 2.493 9.074 0.542 1.00 88.56 100 GLY A O 1
ATOM 755 N N . ARG A 1 101 ? 3.022 6.960 1.042 1.00 87.94 101 ARG A N 1
ATOM 756 C CA . ARG A 1 101 ? 4.004 7.282 2.095 1.00 87.94 101 ARG A CA 1
ATOM 757 C C . ARG A 1 101 ? 5.427 7.423 1.536 1.00 87.94 101 ARG A C 1
ATOM 759 O O . ARG A 1 101 ? 6.302 7.940 2.226 1.00 87.94 101 ARG A O 1
ATOM 766 N N . VAL A 1 102 ? 5.671 6.910 0.330 1.00 90.19 102 VAL A N 1
ATOM 767 C CA . VAL A 1 102 ? 6.942 6.989 -0.405 1.00 90.19 102 VAL A CA 1
ATOM 768 C C . VAL A 1 102 ? 6.630 7.271 -1.871 1.00 90.19 102 VAL A C 1
ATOM 770 O O . VAL A 1 102 ? 5.794 6.580 -2.451 1.00 90.19 102 VAL A O 1
ATOM 773 N N . GLY A 1 103 ? 7.329 8.238 -2.467 1.00 87.38 103 GLY A N 1
ATOM 774 C CA . GLY A 1 103 ? 7.098 8.661 -3.847 1.00 87.38 103 GLY A CA 1
ATOM 775 C C . GLY A 1 103 ? 5.832 9.493 -4.032 1.00 87.38 103 GLY A C 1
ATOM 776 O O . GLY A 1 103 ? 4.973 9.572 -3.153 1.00 87.38 103 GLY A O 1
ATOM 777 N N . ARG A 1 104 ? 5.721 10.112 -5.209 1.00 84.56 104 ARG A N 1
ATOM 778 C CA . ARG A 1 104 ? 4.565 10.946 -5.587 1.00 84.56 104 ARG A CA 1
ATOM 779 C C . ARG A 1 104 ? 3.497 10.170 -6.357 1.00 84.56 104 ARG A C 1
ATOM 781 O O . ARG A 1 104 ? 2.332 10.552 -6.342 1.00 84.56 104 ARG A O 1
ATOM 788 N N . ASN A 1 105 ? 3.889 9.069 -6.998 1.00 89.75 105 ASN A N 1
ATOM 789 C CA . ASN A 1 105 ? 3.013 8.233 -7.810 1.00 89.75 105 ASN A CA 1
ATOM 790 C C . ASN A 1 105 ? 2.784 6.856 -7.147 1.00 89.75 105 ASN A C 1
ATOM 792 O O . ASN A 1 105 ? 3.579 5.937 -7.358 1.00 89.75 105 ASN A O 1
ATOM 796 N N . PRO A 1 106 ? 1.691 6.654 -6.382 1.00 92.44 106 PRO A N 1
ATOM 797 C CA . PRO A 1 106 ? 1.366 5.343 -5.809 1.00 92.44 106 PRO A CA 1
ATOM 798 C C . PRO A 1 106 ? 0.903 4.326 -6.866 1.00 92.44 106 PRO A C 1
ATOM 800 O O . PRO A 1 106 ? 0.740 3.142 -6.557 1.00 92.44 106 PRO A O 1
ATOM 803 N N . PHE A 1 107 ? 0.690 4.766 -8.109 1.00 93.38 107 PHE A N 1
ATOM 804 C CA . PHE A 1 107 ? 0.262 3.955 -9.247 1.00 93.38 107 PHE A CA 1
ATOM 805 C C . PHE A 1 107 ? 1.430 3.479 -10.105 1.00 93.38 107 PHE A C 1
ATOM 807 O O . PHE A 1 107 ? 1.193 2.811 -11.106 1.00 93.38 107 PHE A O 1
ATOM 814 N N . VAL A 1 108 ? 2.675 3.769 -9.725 1.00 94.00 108 VAL A N 1
ATOM 815 C CA . VAL A 1 108 ? 3.851 3.242 -10.424 1.00 94.00 108 VAL A CA 1
ATOM 816 C C . VAL A 1 108 ? 3.747 1.725 -10.604 1.00 94.00 108 VAL A C 1
ATOM 818 O O . VAL A 1 108 ? 3.230 1.017 -9.730 1.00 94.00 108 VAL A O 1
ATOM 821 N N . VAL A 1 109 ? 4.194 1.218 -11.750 1.00 95.25 109 VAL A N 1
ATOM 822 C CA . VAL A 1 109 ? 4.243 -0.225 -11.978 1.00 95.25 109 VAL A CA 1
ATOM 823 C C . VAL A 1 109 ? 5.340 -0.818 -11.100 1.00 95.25 109 VAL A C 1
ATOM 825 O O . VAL A 1 109 ? 6.467 -0.339 -11.101 1.00 95.25 109 VAL A O 1
ATOM 828 N N . VAL A 1 110 ? 5.018 -1.860 -10.339 1.00 96.81 110 VAL A N 1
ATOM 829 C CA . VAL A 1 110 ? 5.949 -2.543 -9.437 1.00 96.81 110 VAL A CA 1
ATOM 830 C C . VAL A 1 110 ? 6.112 -3.988 -9.883 1.00 96.81 110 VAL A C 1
ATOM 832 O O . VAL A 1 110 ? 5.198 -4.797 -9.725 1.00 96.81 110 VAL A O 1
ATOM 835 N N . ILE A 1 111 ? 7.289 -4.336 -10.389 1.00 96.38 111 ILE A N 1
ATOM 836 C CA . ILE A 1 111 ? 7.677 -5.719 -10.665 1.00 96.38 111 ILE A CA 1
ATOM 837 C C . ILE A 1 111 ? 8.561 -6.206 -9.520 1.00 96.38 111 ILE A C 1
ATOM 839 O O . ILE A 1 111 ? 9.573 -5.586 -9.201 1.00 96.38 111 ILE A O 1
ATOM 843 N N . VAL A 1 112 ? 8.194 -7.328 -8.904 1.00 96.00 112 VAL A N 1
ATOM 844 C CA . VAL A 1 112 ? 9.044 -7.966 -7.892 1.00 96.00 112 VAL A CA 1
ATOM 845 C C . VAL A 1 112 ? 9.882 -9.064 -8.526 1.00 96.00 112 VAL A C 1
ATOM 847 O O . VAL A 1 112 ? 9.351 -9.903 -9.252 1.00 96.00 112 VAL A O 1
ATOM 850 N N . THR A 1 113 ? 11.180 -9.091 -8.240 1.00 95.00 113 THR A N 1
ATOM 851 C CA . THR A 1 113 ? 12.077 -10.173 -8.660 1.00 95.00 113 THR A CA 1
ATOM 852 C C . THR A 1 113 ? 12.305 -11.140 -7.508 1.00 95.00 113 THR A C 1
ATOM 854 O O . THR A 1 113 ? 12.386 -10.737 -6.350 1.00 95.00 113 THR A O 1
ATOM 857 N N . THR A 1 114 ? 12.359 -12.438 -7.808 1.00 93.44 114 THR A N 1
ATOM 858 C CA . THR A 1 114 ? 12.582 -13.466 -6.783 1.00 93.44 114 THR A CA 1
ATOM 859 C C . THR A 1 114 ? 13.347 -14.665 -7.320 1.00 93.44 114 THR A C 1
ATOM 861 O O . THR A 1 114 ? 13.133 -15.098 -8.450 1.00 93.44 114 THR A O 1
ATOM 864 N N . ALA A 1 115 ? 14.196 -15.266 -6.488 1.00 91.56 115 ALA A N 1
ATOM 865 C CA . ALA A 1 115 ? 14.798 -16.571 -6.769 1.00 91.56 115 ALA A CA 1
ATOM 866 C C . ALA A 1 115 ? 13.851 -17.749 -6.449 1.00 91.56 115 ALA A C 1
ATOM 868 O O . ALA A 1 115 ? 14.150 -18.906 -6.754 1.00 91.56 115 ALA A O 1
ATOM 869 N N . ARG A 1 116 ? 12.704 -17.490 -5.804 1.00 90.50 116 ARG A N 1
ATOM 870 C CA . ARG A 1 116 ? 11.782 -18.516 -5.303 1.00 90.50 116 ARG A CA 1
ATOM 871 C C . ARG A 1 116 ? 10.569 -18.663 -6.214 1.00 90.50 116 ARG A C 1
ATOM 873 O O . ARG A 1 116 ? 9.684 -17.817 -6.248 1.00 90.50 116 ARG A O 1
ATOM 880 N N . ALA A 1 117 ? 10.474 -19.813 -6.875 1.00 87.69 117 ALA A N 1
ATOM 881 C CA . ALA A 1 117 ? 9.351 -20.149 -7.752 1.00 87.69 117 ALA A CA 1
ATOM 882 C C . ALA A 1 117 ? 8.110 -20.699 -7.014 1.00 87.69 117 ALA A C 1
ATOM 884 O O . ALA A 1 117 ? 7.175 -21.185 -7.654 1.00 87.69 117 ALA A O 1
ATOM 885 N N . ASP A 1 118 ? 8.094 -20.707 -5.675 1.00 89.94 118 ASP A N 1
ATOM 886 C CA . ASP A 1 118 ? 7.008 -21.342 -4.934 1.00 89.94 118 ASP A CA 1
ATOM 887 C C . ASP A 1 118 ? 5.719 -20.508 -4.970 1.00 89.94 118 ASP A C 1
ATOM 889 O O . ASP A 1 118 ? 5.700 -19.299 -4.738 1.00 89.94 118 ASP A O 1
ATOM 893 N N . ALA A 1 119 ? 4.608 -21.181 -5.262 1.00 84.88 119 ALA A N 1
ATOM 894 C CA . ALA A 1 119 ? 3.342 -20.518 -5.526 1.00 84.88 119 ALA A CA 1
ATOM 895 C C . ALA A 1 119 ? 2.812 -19.720 -4.319 1.00 84.88 119 ALA A C 1
ATOM 897 O O . ALA A 1 119 ? 2.230 -18.649 -4.471 1.00 84.88 119 ALA A O 1
ATOM 898 N N . ARG A 1 120 ? 3.023 -20.202 -3.090 1.00 85.06 120 ARG A N 1
ATOM 899 C CA . ARG A 1 120 ? 2.549 -19.482 -1.896 1.00 85.06 120 ARG A CA 1
ATOM 900 C C . ARG A 1 120 ? 3.303 -18.172 -1.703 1.00 85.06 120 ARG A C 1
ATOM 902 O O . ARG A 1 120 ? 2.683 -17.173 -1.351 1.00 85.06 120 ARG A O 1
ATOM 909 N N . HIS A 1 121 ? 4.607 -18.183 -1.950 1.00 86.31 121 HIS A N 1
ATOM 910 C CA . HIS A 1 121 ? 5.463 -17.009 -1.884 1.00 86.31 121 HIS A CA 1
ATOM 911 C C . HIS A 1 121 ? 5.112 -15.977 -2.950 1.00 86.31 121 HIS A C 1
ATOM 913 O O . HIS A 1 121 ? 4.847 -14.828 -2.608 1.00 86.31 121 HIS A O 1
ATOM 919 N N . ILE A 1 122 ? 4.976 -16.400 -4.210 1.00 87.44 122 ILE A N 1
ATOM 920 C CA . ILE A 1 122 ? 4.557 -15.520 -5.312 1.00 87.44 122 ILE A CA 1
ATOM 921 C C . ILE A 1 122 ? 3.190 -14.885 -5.012 1.00 87.44 122 ILE A C 1
ATOM 923 O O . ILE A 1 122 ? 3.025 -13.673 -5.136 1.00 87.44 122 ILE A O 1
ATOM 927 N N . ALA A 1 123 ? 2.214 -15.672 -4.544 1.00 84.06 123 ALA A N 1
ATOM 928 C CA . ALA A 1 123 ? 0.918 -15.131 -4.132 1.00 84.06 123 ALA A CA 1
ATOM 929 C C . ALA A 1 123 ? 1.041 -14.147 -2.959 1.00 84.06 123 ALA A C 1
ATOM 931 O O . ALA A 1 123 ? 0.295 -13.172 -2.898 1.00 84.06 123 ALA A O 1
ATOM 932 N N . GLY A 1 124 ? 1.979 -14.389 -2.041 1.00 83.19 124 GLY A N 1
ATOM 933 C CA . GLY A 1 124 ? 2.336 -13.462 -0.974 1.00 83.19 124 GLY A CA 1
ATOM 934 C C . GLY A 1 124 ? 2.776 -12.109 -1.525 1.00 83.19 124 GLY A C 1
ATOM 935 O O . GLY A 1 124 ? 2.189 -11.106 -1.145 1.00 83.19 124 GLY A O 1
ATOM 936 N N . LEU A 1 125 ? 3.726 -12.087 -2.463 1.00 86.31 125 LEU A N 1
ATOM 937 C CA . LEU A 1 125 ? 4.240 -10.863 -3.092 1.00 86.31 125 LEU A CA 1
ATOM 938 C C . LEU A 1 125 ? 3.148 -10.092 -3.852 1.00 86.31 125 LEU A C 1
ATOM 940 O O . LEU A 1 125 ? 2.998 -8.883 -3.679 1.00 86.31 125 LEU A O 1
ATOM 944 N N . ILE A 1 126 ? 2.314 -10.798 -4.622 1.00 87.69 126 ILE A N 1
ATOM 945 C CA . ILE A 1 126 ? 1.183 -10.203 -5.355 1.00 87.69 126 ILE A CA 1
ATOM 946 C C . ILE A 1 126 ? 0.172 -9.561 -4.391 1.00 87.69 126 ILE A C 1
ATOM 948 O O . ILE A 1 126 ? -0.315 -8.455 -4.640 1.00 87.69 126 ILE A O 1
ATOM 952 N N . ARG A 1 127 ? -0.126 -10.219 -3.261 1.00 83.31 127 ARG A N 1
ATOM 953 C CA . ARG A 1 127 ? -1.044 -9.696 -2.231 1.00 83.31 127 ARG A CA 1
ATOM 954 C C . ARG A 1 127 ? -0.551 -8.416 -1.560 1.00 83.31 127 ARG A C 1
ATOM 956 O O . ARG A 1 127 ? -1.362 -7.738 -0.947 1.00 83.31 127 ARG A O 1
ATOM 963 N N . GLN A 1 128 ? 0.730 -8.077 -1.681 1.00 83.38 128 GLN A N 1
ATOM 964 C CA . GLN A 1 128 ? 1.286 -6.830 -1.141 1.00 83.38 128 GLN A CA 1
ATOM 965 C C . GLN A 1 128 ? 1.179 -5.657 -2.118 1.00 83.38 128 GLN A C 1
ATOM 967 O O . GLN A 1 128 ? 1.543 -4.539 -1.775 1.00 83.38 128 GLN A O 1
ATOM 972 N N . GLY A 1 129 ? 0.658 -5.886 -3.328 1.00 89.31 129 GLY A N 1
ATOM 973 C CA . GLY A 1 129 ? 0.437 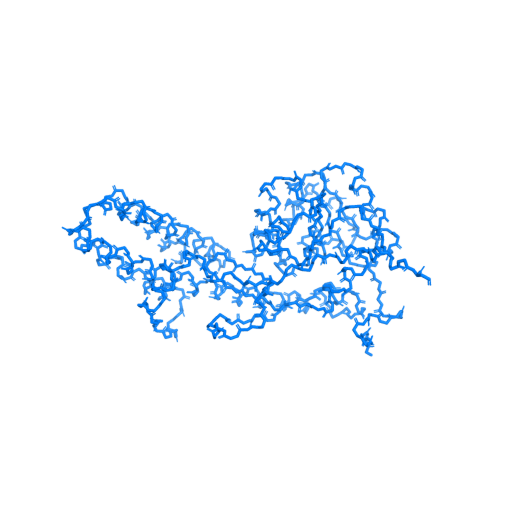-4.827 -4.312 1.00 89.31 129 GLY A CA 1
ATOM 974 C C . GLY A 1 129 ? 1.518 -4.724 -5.385 1.00 89.31 129 GLY A C 1
ATOM 975 O O . GLY A 1 129 ? 1.517 -3.737 -6.121 1.00 89.31 129 GLY A O 1
ATOM 976 N N . ALA A 1 130 ? 2.397 -5.726 -5.512 1.00 92.69 130 ALA A N 1
ATOM 977 C CA . ALA A 1 130 ? 3.210 -5.908 -6.717 1.00 92.69 130 ALA A CA 1
ATOM 978 C C . ALA A 1 130 ? 2.288 -6.080 -7.929 1.00 92.69 130 ALA A C 1
ATOM 980 O O . ALA A 1 130 ? 1.276 -6.766 -7.795 1.00 92.69 130 ALA A O 1
ATOM 981 N N . ASP A 1 131 ? 2.608 -5.476 -9.075 1.00 93.81 131 ASP A N 1
ATOM 982 C CA . ASP A 1 131 ? 1.871 -5.614 -10.338 1.00 93.81 131 ASP A CA 1
ATOM 983 C C . ASP A 1 131 ? 2.133 -6.970 -11.001 1.00 93.81 131 ASP A C 1
ATOM 985 O O . ASP A 1 131 ? 1.173 -7.648 -11.384 1.00 93.81 131 ASP A O 1
ATOM 989 N N . ASP A 1 132 ? 3.401 -7.387 -11.040 1.00 93.88 132 ASP A N 1
ATOM 990 C CA . ASP A 1 132 ? 3.852 -8.698 -11.521 1.00 93.88 132 ASP A CA 1
ATOM 991 C C . ASP A 1 132 ? 5.049 -9.210 -10.700 1.00 93.88 132 ASP A C 1
ATOM 993 O O . ASP A 1 132 ? 5.684 -8.460 -9.951 1.00 93.88 132 ASP A O 1
ATOM 997 N N . VAL A 1 133 ? 5.340 -10.504 -10.828 1.00 93.38 133 VAL A N 1
ATOM 998 C CA . VAL A 1 133 ? 6.478 -11.169 -10.187 1.00 93.38 133 VAL A CA 1
ATOM 999 C C . VAL A 1 133 ? 7.276 -11.934 -11.238 1.00 93.38 133 VAL A C 1
ATOM 1001 O O . VAL A 1 133 ? 6.742 -12.803 -11.928 1.00 93.38 133 VAL A O 1
ATOM 1004 N N . VAL A 1 134 ? 8.573 -11.647 -11.329 1.00 93.19 134 VAL A N 1
ATOM 1005 C CA . VAL A 1 134 ? 9.505 -12.317 -12.238 1.00 93.19 134 VAL A CA 1
ATOM 1006 C C . VAL A 1 134 ? 10.431 -13.222 -11.438 1.00 93.19 134 VAL A C 1
ATOM 1008 O O . VAL A 1 134 ? 11.167 -12.778 -10.558 1.00 93.19 134 VAL A O 1
ATOM 1011 N N . VAL A 1 135 ? 10.407 -14.512 -11.765 1.00 92.00 135 VAL A N 1
ATOM 1012 C CA . VAL A 1 135 ? 11.323 -15.492 -11.179 1.00 92.00 135 VAL A CA 1
ATOM 1013 C C . VAL A 1 135 ? 12.652 -15.439 -11.931 1.00 92.00 135 VAL A C 1
ATOM 1015 O O . VAL A 1 135 ? 12.672 -15.522 -13.158 1.00 92.00 135 VAL A O 1
ATOM 1018 N N . GLN A 1 136 ? 13.754 -15.297 -11.199 1.00 89.12 136 GLN A N 1
ATOM 1019 C CA . GLN A 1 136 ? 15.111 -15.323 -11.744 1.00 89.12 136 GLN A CA 1
ATOM 1020 C C . GLN A 1 136 ? 15.439 -16.711 -12.340 1.00 89.12 136 GLN A C 1
ATOM 1022 O O . GLN A 1 136 ? 14.969 -17.726 -11.815 1.00 89.12 136 GLN A O 1
ATOM 1027 N N . PRO A 1 137 ? 16.259 -16.801 -13.409 1.00 89.75 137 PRO A N 1
ATOM 1028 C CA . PRO A 1 137 ? 17.053 -15.736 -14.033 1.00 89.75 137 PRO A CA 1
ATOM 1029 C C . PRO A 1 137 ? 16.247 -14.826 -14.974 1.00 89.75 137 PRO A C 1
ATOM 1031 O O . PRO A 1 137 ? 15.307 -15.259 -15.635 1.00 89.75 137 PRO A O 1
ATOM 1034 N N . ILE A 1 138 ? 16.649 -13.556 -15.056 1.00 87.94 138 ILE A N 1
ATOM 1035 C CA . ILE A 1 138 ? 15.952 -12.519 -15.830 1.00 87.94 138 ILE A CA 1
ATOM 1036 C C . ILE A 1 138 ? 16.646 -12.332 -17.178 1.00 87.94 138 ILE A C 1
ATOM 1038 O O . ILE A 1 138 ? 17.870 -12.261 -17.247 1.00 87.94 138 ILE A O 1
ATOM 1042 N N . THR A 1 139 ? 15.855 -12.244 -18.247 1.00 88.50 139 THR A N 1
ATOM 1043 C CA . THR A 1 139 ? 16.328 -11.932 -19.604 1.00 88.50 139 THR A CA 1
ATOM 1044 C C . THR A 1 139 ? 15.606 -10.695 -20.129 1.00 88.50 139 THR A C 1
ATOM 1046 O O . THR A 1 139 ? 14.483 -10.420 -19.697 1.00 88.50 139 THR A O 1
ATOM 1049 N N . SER A 1 140 ? 16.212 -9.982 -21.082 1.00 88.31 140 SER A N 1
ATOM 1050 C CA . SER A 1 140 ? 15.589 -8.842 -21.772 1.00 88.31 140 SER A CA 1
ATOM 1051 C C . SER A 1 140 ? 14.240 -9.225 -22.384 1.00 88.31 140 SER A C 1
ATOM 1053 O O . SER A 1 140 ? 13.250 -8.526 -22.183 1.00 88.31 140 SER A O 1
ATOM 1055 N N . LYS A 1 141 ? 14.153 -10.402 -23.015 1.00 86.31 141 LYS A N 1
ATOM 1056 C CA . LYS A 1 141 ? 12.897 -10.938 -23.556 1.00 86.31 141 LYS A CA 1
ATOM 1057 C C . LYS A 1 141 ? 11.814 -11.111 -22.486 1.00 86.31 141 LYS A C 1
ATOM 1059 O O . LYS A 1 141 ? 10.722 -10.574 -22.641 1.00 86.31 141 LYS A O 1
ATOM 1064 N N . THR A 1 142 ? 12.107 -11.835 -21.401 1.00 87.38 142 THR A N 1
ATOM 1065 C CA . THR A 1 142 ? 11.126 -12.065 -20.324 1.00 87.38 142 THR A CA 1
ATOM 1066 C C . THR A 1 142 ? 10.654 -10.743 -19.725 1.00 87.38 142 THR A C 1
ATOM 1068 O O . THR A 1 142 ? 9.470 -10.568 -19.453 1.00 87.38 142 THR A O 1
ATOM 1071 N N . LEU A 1 143 ? 11.583 -9.811 -19.516 1.00 89.56 143 LEU A N 1
ATOM 1072 C CA . LEU A 1 143 ? 11.300 -8.505 -18.942 1.00 89.56 143 LEU A CA 1
ATOM 1073 C C . LEU A 1 143 ? 10.419 -7.657 -19.870 1.00 89.56 143 LEU A C 1
ATOM 1075 O O . LEU A 1 143 ? 9.429 -7.097 -19.408 1.00 89.56 143 LEU A O 1
ATOM 1079 N N . SER A 1 144 ? 10.718 -7.633 -21.170 1.00 88.31 144 SER A N 1
ATOM 1080 C CA . SER A 1 144 ? 9.910 -6.954 -22.189 1.00 88.31 144 SER A CA 1
ATOM 1081 C C . SER A 1 144 ? 8.476 -7.479 -22.225 1.00 88.31 144 SER A C 1
ATOM 1083 O O . SER A 1 144 ? 7.545 -6.685 -22.111 1.00 88.31 144 SER A O 1
ATOM 1085 N N . GLU A 1 145 ? 8.295 -8.804 -22.276 1.00 87.44 145 GLU A N 1
ATOM 1086 C CA . GLU A 1 145 ? 6.969 -9.436 -22.277 1.00 87.44 145 GLU A CA 1
ATOM 1087 C C . GLU A 1 145 ? 6.164 -9.067 -21.020 1.00 87.44 145 GLU A C 1
ATOM 1089 O O . GLU A 1 145 ? 4.963 -8.802 -21.098 1.00 87.44 145 GLU A O 1
ATOM 1094 N N . ARG A 1 146 ? 6.813 -9.024 -19.846 1.00 89.62 146 ARG A N 1
ATOM 1095 C CA . ARG A 1 146 ? 6.136 -8.657 -18.592 1.00 89.62 146 ARG A CA 1
ATOM 1096 C C . ARG A 1 146 ? 5.775 -7.184 -18.530 1.00 89.62 146 ARG A C 1
ATOM 1098 O O . ARG A 1 146 ? 4.651 -6.873 -18.147 1.00 89.62 146 ARG A O 1
ATOM 1105 N N . ILE A 1 147 ? 6.688 -6.299 -18.922 1.00 90.19 147 ILE A N 1
ATOM 1106 C CA . ILE A 1 147 ? 6.470 -4.847 -18.962 1.00 90.19 147 ILE A CA 1
ATOM 1107 C C . ILE A 1 147 ? 5.311 -4.506 -19.896 1.00 90.19 147 ILE A C 1
ATOM 1109 O O . ILE A 1 147 ? 4.395 -3.788 -19.500 1.00 90.19 147 ILE A O 1
ATOM 1113 N N . GLU A 1 148 ? 5.317 -5.059 -21.107 1.00 86.75 148 GLU A N 1
ATOM 1114 C CA . GLU A 1 148 ? 4.241 -4.861 -22.074 1.00 86.75 148 GLU A CA 1
ATOM 1115 C C . GLU A 1 148 ? 2.906 -5.367 -21.518 1.00 86.75 148 GLU A C 1
ATOM 1117 O O . GLU A 1 148 ? 1.902 -4.650 -21.540 1.00 86.75 148 GLU A O 1
ATOM 1122 N N . TYR A 1 149 ? 2.902 -6.566 -20.929 1.00 89.12 149 TYR A N 1
ATOM 1123 C CA . TYR A 1 149 ? 1.694 -7.144 -20.359 1.00 89.12 149 TYR A CA 1
ATOM 1124 C C . TYR A 1 149 ? 1.087 -6.267 -19.257 1.00 89.12 149 TYR A C 1
ATOM 1126 O O . TYR A 1 149 ? -0.108 -5.975 -19.324 1.00 89.12 149 TYR A O 1
ATOM 1134 N N . VAL A 1 150 ? 1.874 -5.825 -18.266 1.00 90.62 150 VAL A N 1
ATOM 1135 C CA . VAL A 1 150 ? 1.363 -5.000 -17.151 1.00 90.62 150 VAL A CA 1
ATOM 1136 C C . VAL A 1 150 ? 0.996 -3.581 -17.574 1.00 90.62 150 VAL A C 1
ATOM 1138 O O . VAL A 1 150 ? 0.095 -2.989 -16.976 1.00 90.62 150 VAL A O 1
ATOM 1141 N N . ALA A 1 151 ? 1.665 -3.039 -18.595 1.00 88.19 151 ALA A N 1
ATOM 1142 C CA . ALA A 1 151 ? 1.336 -1.734 -19.148 1.00 88.19 151 ALA A CA 1
ATOM 1143 C C . ALA A 1 151 ? -0.003 -1.771 -19.894 1.00 88.19 151 ALA A C 1
ATOM 1145 O O . ALA A 1 151 ? -0.831 -0.888 -19.693 1.00 88.19 151 ALA A O 1
ATOM 1146 N N . ILE A 1 152 ? -0.245 -2.791 -20.723 1.00 86.62 152 ILE A N 1
ATOM 1147 C CA . ILE A 1 152 ? -1.474 -2.909 -21.523 1.00 86.62 152 ILE A CA 1
ATOM 1148 C C . ILE A 1 152 ? -2.651 -3.386 -20.668 1.00 86.62 152 ILE A C 1
ATOM 1150 O O . ILE A 1 152 ? -3.744 -2.830 -20.744 1.00 86.62 152 ILE A O 1
ATOM 1154 N N . HIS A 1 153 ? -2.434 -4.394 -19.823 1.00 88.06 153 HIS A N 1
ATOM 1155 C CA . HIS A 1 153 ? -3.471 -5.014 -18.992 1.00 88.06 153 HIS A CA 1
ATOM 1156 C C . HIS A 1 153 ? -3.472 -4.415 -17.587 1.00 88.06 153 HIS A C 1
ATOM 1158 O O . HIS A 1 153 ? -3.490 -5.129 -16.576 1.00 88.06 153 HIS A O 1
ATOM 1164 N N . ARG A 1 154 ? -3.420 -3.080 -17.532 1.00 89.38 154 ARG A N 1
ATOM 1165 C CA . ARG A 1 154 ? -3.423 -2.338 -16.277 1.00 89.38 154 ARG A CA 1
ATOM 1166 C C . ARG A 1 154 ? -4.695 -2.662 -15.508 1.00 89.38 154 ARG A C 1
ATOM 1168 O O . ARG A 1 154 ? -5.800 -2.500 -16.013 1.00 89.38 154 ARG A O 1
ATOM 1175 N N . ARG A 1 155 ? -4.530 -3.147 -14.280 1.00 90.38 155 ARG A N 1
ATOM 1176 C CA . ARG A 1 155 ? -5.665 -3.487 -13.423 1.00 90.38 155 ARG A CA 1
ATOM 1177 C C . ARG A 1 155 ? -6.159 -2.241 -12.691 1.00 90.38 155 ARG A C 1
ATOM 1179 O O . ARG A 1 155 ? -5.312 -1.476 -12.217 1.00 90.38 155 ARG A O 1
ATOM 1186 N N . PRO A 1 156 ? -7.480 -2.080 -12.509 1.00 91.06 156 PRO A N 1
ATOM 1187 C CA . PRO A 1 156 ? -7.992 -1.063 -11.606 1.00 91.06 156 PRO A CA 1
ATOM 1188 C C . PRO A 1 156 ? -7.524 -1.356 -10.182 1.00 91.06 156 PRO A C 1
ATOM 1190 O O . PRO A 1 156 ? -7.221 -2.500 -9.831 1.00 91.06 156 PRO A O 1
ATOM 1193 N N . PHE A 1 157 ? -7.460 -0.329 -9.348 1.00 92.25 157 PHE A N 1
ATOM 1194 C CA . PHE A 1 157 ? -7.102 -0.469 -7.946 1.00 92.25 157 PHE A CA 1
ATOM 1195 C C . PHE A 1 157 ? -8.339 -0.695 -7.086 1.00 92.25 157 PHE A C 1
ATOM 1197 O O . PHE A 1 157 ? -9.440 -0.246 -7.398 1.00 92.25 157 PHE A O 1
ATOM 1204 N N . VAL A 1 158 ? -8.141 -1.372 -5.963 1.00 88.44 158 VAL A N 1
ATOM 1205 C CA . VAL A 1 158 ? -9.126 -1.478 -4.889 1.00 88.44 158 VAL A CA 1
ATOM 1206 C C . VAL A 1 158 ? -8.544 -0.894 -3.616 1.00 88.44 158 VAL A C 1
ATOM 1208 O O . VAL A 1 158 ? -7.347 -1.009 -3.342 1.00 88.44 158 VAL A O 1
ATOM 1211 N N . VAL A 1 159 ? -9.414 -0.266 -2.836 1.00 85.69 159 VAL A N 1
ATOM 1212 C CA . VAL A 1 159 ? -9.066 0.339 -1.557 1.00 85.69 159 VAL A CA 1
ATOM 1213 C C . VAL A 1 159 ? -9.842 -0.350 -0.459 1.00 85.69 159 VAL A C 1
ATOM 1215 O O . VAL A 1 159 ? -11.057 -0.523 -0.524 1.00 85.69 159 VAL A O 1
ATOM 1218 N N . THR A 1 160 ? -9.115 -0.734 0.574 1.00 80.62 160 THR A N 1
ATOM 1219 C CA . THR A 1 160 ? -9.654 -1.400 1.747 1.00 80.62 160 THR A CA 1
ATOM 1220 C C . THR A 1 160 ? -9.004 -0.835 3.008 1.00 80.62 160 THR A C 1
ATOM 1222 O O . THR A 1 160 ? -8.198 0.093 2.944 1.00 80.62 160 THR A O 1
ATOM 1225 N N . SER A 1 161 ? -9.329 -1.390 4.174 1.00 73.38 161 SER A N 1
ATOM 1226 C CA . SER A 1 161 ? -8.743 -0.953 5.442 1.00 73.38 161 SER A CA 1
ATOM 1227 C C . SER A 1 161 ? -7.233 -1.194 5.549 1.00 73.38 161 SER A C 1
ATOM 1229 O O . SER A 1 161 ? -6.571 -0.455 6.272 1.00 73.38 161 SER A O 1
ATOM 1231 N N . ASN A 1 162 ? -6.686 -2.198 4.858 1.00 77.00 162 ASN A N 1
ATOM 1232 C CA . ASN A 1 162 ? -5.282 -2.612 4.978 1.00 77.00 162 ASN A CA 1
ATOM 1233 C C . ASN A 1 162 ? -4.587 -2.896 3.634 1.00 77.00 162 ASN A C 1
ATOM 1235 O O . ASN A 1 162 ? -3.456 -3.375 3.628 1.00 77.00 162 ASN A O 1
ATOM 1239 N N . TYR A 1 163 ? -5.263 -2.651 2.514 1.00 86.00 163 TYR A N 1
ATOM 1240 C CA . TYR A 1 163 ? -4.734 -2.872 1.175 1.00 86.00 163 TYR A CA 1
ATOM 1241 C C . TYR A 1 163 ? -5.173 -1.756 0.234 1.00 86.00 163 TYR A C 1
ATOM 1243 O O . TYR A 1 163 ? -6.359 -1.418 0.163 1.00 86.00 163 TYR A O 1
ATOM 1251 N N . VAL A 1 164 ? -4.200 -1.242 -0.511 1.00 89.75 164 VAL A N 1
ATOM 1252 C CA . VAL A 1 164 ? -4.368 -0.329 -1.637 1.00 89.75 164 VAL A CA 1
ATOM 1253 C C . VAL A 1 164 ? -3.529 -0.900 -2.767 1.00 89.75 164 VAL A C 1
ATOM 1255 O O . VAL A 1 164 ? -2.330 -1.114 -2.593 1.00 89.75 164 VAL A O 1
ATOM 1258 N N . GLY A 1 165 ? -4.132 -1.183 -3.914 1.00 92.56 165 GLY A N 1
ATOM 1259 C CA . GLY A 1 165 ? -3.374 -1.734 -5.031 1.00 92.56 165 GLY A CA 1
ATOM 1260 C C . GLY A 1 165 ? -4.229 -2.430 -6.080 1.00 92.56 165 GLY A C 1
ATOM 1261 O O . GLY A 1 165 ? -5.458 -2.393 -5.989 1.00 92.56 165 GLY A O 1
ATOM 1262 N N . PRO A 1 166 ? -3.577 -3.069 -7.067 1.00 91.19 166 PRO A N 1
ATOM 1263 C CA . PRO A 1 166 ? -4.237 -3.738 -8.181 1.00 91.19 166 PRO A CA 1
ATOM 1264 C C . PRO A 1 166 ? -5.291 -4.751 -7.731 1.00 91.19 166 PRO A C 1
ATOM 1266 O O . PRO A 1 166 ? -5.026 -5.604 -6.885 1.00 91.19 166 PRO A O 1
ATOM 1269 N N . ASP A 1 167 ? -6.467 -4.722 -8.349 1.00 86.94 167 ASP A N 1
ATOM 1270 C CA . ASP A 1 167 ? -7.527 -5.676 -8.061 1.00 86.94 167 ASP A CA 1
ATOM 1271 C C . ASP A 1 167 ? -7.083 -7.101 -8.415 1.00 86.94 167 ASP A C 1
ATOM 1273 O O . ASP A 1 167 ? -6.759 -7.434 -9.562 1.00 86.94 167 ASP A O 1
ATOM 1277 N N . ARG A 1 168 ? -7.034 -7.973 -7.408 1.00 83.00 168 ARG A N 1
ATOM 1278 C CA . ARG A 1 168 ? -6.660 -9.381 -7.587 1.00 83.00 168 ARG A CA 1
ATOM 1279 C C . ARG A 1 168 ? -7.871 -10.309 -7.644 1.00 83.00 168 ARG A C 1
ATOM 1281 O O . ARG A 1 168 ? -7.669 -11.520 -7.601 1.00 83.00 168 ARG A O 1
ATOM 1288 N N . ARG A 1 169 ? -9.105 -9.782 -7.657 1.00 74.62 169 ARG A N 1
ATOM 1289 C CA . ARG A 1 169 ? -10.321 -10.607 -7.571 1.00 74.62 169 ARG A CA 1
ATOM 1290 C C . ARG A 1 169 ? -10.361 -11.458 -8.835 1.00 74.62 169 ARG A C 1
ATOM 1292 O O . ARG A 1 169 ? -10.183 -10.934 -9.930 1.00 74.62 169 ARG A O 1
ATOM 1299 N N . GLN A 1 170 ? -10.492 -12.775 -8.693 1.00 63.62 170 GLN A N 1
ATOM 1300 C CA . GLN A 1 170 ? -10.955 -13.584 -9.815 1.00 63.62 170 GLN A CA 1
ATOM 1301 C C . GLN A 1 170 ? -12.427 -13.285 -10.011 1.00 63.62 170 GLN A C 1
ATOM 1303 O O . GLN A 1 170 ? -13.150 -13.173 -9.020 1.00 63.62 170 GLN A O 1
ATOM 1308 N N . ASP A 1 171 ? -12.840 -13.149 -11.266 1.00 56.34 171 ASP A N 1
ATOM 1309 C CA . ASP A 1 171 ? -14.247 -13.129 -11.632 1.00 56.34 171 ASP A CA 1
ATOM 1310 C C . ASP A 1 171 ? -14.909 -14.408 -11.103 1.00 56.34 171 ASP A C 1
ATOM 1312 O O . ASP A 1 171 ? -14.772 -15.467 -11.709 1.00 56.34 171 ASP A O 1
ATOM 1316 N N . ASP A 1 172 ? -15.547 -14.318 -9.928 1.00 46.75 172 ASP A N 1
ATOM 1317 C CA . ASP A 1 172 ? -16.663 -15.180 -9.541 1.00 46.75 172 ASP A CA 1
ATOM 1318 C C . ASP A 1 172 ? -17.485 -14.649 -8.341 1.00 46.75 172 ASP A C 1
ATOM 1320 O O . ASP A 1 172 ? -16.983 -14.355 -7.250 1.00 46.75 172 ASP A O 1
ATOM 1324 N N . ASP A 1 173 ? -18.791 -14.556 -8.606 1.00 44.16 173 ASP A N 1
ATOM 1325 C CA . ASP A 1 173 ? -19.993 -14.777 -7.781 1.00 44.16 173 ASP A CA 1
ATOM 1326 C C . ASP A 1 173 ? -20.173 -14.153 -6.382 1.00 44.16 173 ASP A C 1
ATOM 1328 O O . ASP A 1 173 ? -21.190 -14.396 -5.723 1.00 44.16 173 ASP A O 1
ATOM 1332 N N . ARG A 1 174 ? -19.259 -13.304 -5.899 1.00 45.22 174 ARG A N 1
ATOM 1333 C CA . ARG A 1 174 ? -19.472 -12.564 -4.642 1.00 45.22 174 ARG A CA 1
ATOM 1334 C C . ARG A 1 174 ? -19.629 -11.068 -4.911 1.00 45.22 174 ARG A C 1
ATOM 1336 O O . ARG A 1 174 ? -18.625 -10.418 -5.198 1.00 45.22 174 ARG A O 1
ATOM 1343 N N . PRO A 1 175 ? -20.838 -10.484 -4.762 1.00 51.59 175 PRO A N 1
ATOM 1344 C CA . PRO A 1 175 ? -20.997 -9.040 -4.852 1.00 51.59 175 PRO A CA 1
ATOM 1345 C C . PRO A 1 175 ? -20.095 -8.390 -3.803 1.00 51.59 175 PRO A C 1
ATOM 1347 O O . PRO A 1 175 ? -20.265 -8.575 -2.596 1.00 51.59 175 PRO A O 1
ATOM 1350 N N . SER A 1 176 ? -19.078 -7.684 -4.279 1.00 62.75 176 SER A N 1
ATOM 1351 C CA . SER A 1 176 ? -18.189 -6.893 -3.449 1.00 62.75 176 SER A CA 1
ATOM 1352 C C . SER A 1 176 ? -18.684 -5.459 -3.486 1.00 62.75 176 SER A C 1
ATOM 1354 O O . SER A 1 176 ? -18.876 -4.892 -4.555 1.00 62.75 176 SER A O 1
ATOM 1356 N N . THR A 1 177 ? -18.881 -4.863 -2.316 1.00 65.94 177 THR A N 1
ATOM 1357 C CA . THR A 1 177 ? -19.223 -3.441 -2.184 1.00 65.94 177 THR A CA 1
ATOM 1358 C C . THR A 1 177 ? -18.006 -2.528 -2.350 1.00 65.94 177 THR A C 1
ATOM 1360 O O . THR A 1 177 ? -18.145 -1.315 -2.246 1.00 65.94 177 THR A O 1
ATOM 1363 N N . ILE A 1 178 ? -16.811 -3.093 -2.573 1.00 73.19 178 ILE A N 1
ATOM 1364 C CA . ILE A 1 178 ? -15.576 -2.333 -2.784 1.00 73.19 178 ILE A CA 1
ATOM 1365 C C . ILE A 1 178 ? -15.482 -1.954 -4.262 1.00 73.19 178 ILE A C 1
ATOM 1367 O O . ILE A 1 178 ? -15.310 -2.826 -5.125 1.00 73.19 178 ILE A O 1
ATOM 1371 N N . SER A 1 179 ? -15.574 -0.653 -4.525 1.00 78.62 179 SER A N 1
ATOM 1372 C CA . SER A 1 179 ? -15.441 -0.062 -5.854 1.00 78.62 179 SER A CA 1
ATOM 1373 C C . SER A 1 179 ? -14.041 -0.261 -6.436 1.00 78.62 179 SER A C 1
ATOM 1375 O O . SER A 1 179 ? -13.041 -0.254 -5.717 1.00 78.62 179 SER A O 1
ATOM 1377 N N . GLN A 1 180 ? -13.992 -0.426 -7.756 1.00 86.62 180 GLN A N 1
ATOM 1378 C CA . GLN A 1 180 ? -12.764 -0.361 -8.543 1.00 86.62 180 GLN A CA 1
ATOM 1379 C C . GLN A 1 180 ? -12.458 1.102 -8.873 1.00 86.62 180 GLN A C 1
ATOM 1381 O O . GLN A 1 180 ? -13.363 1.864 -9.211 1.00 86.62 180 GLN A O 1
ATOM 1386 N N . LEU A 1 181 ? -11.192 1.483 -8.753 1.00 88.25 181 LEU A N 1
ATOM 1387 C CA . LEU A 1 181 ? -10.675 2.791 -9.129 1.00 88.25 181 LEU A CA 1
ATOM 1388 C C . LEU A 1 181 ? -9.782 2.615 -10.352 1.00 88.25 181 LEU A C 1
ATOM 1390 O O . LEU A 1 181 ? -8.770 1.920 -10.282 1.00 88.25 181 LEU A O 1
ATOM 1394 N N . GLU A 1 182 ? -10.144 3.245 -11.461 1.00 90.69 182 GLU A N 1
ATOM 1395 C CA . GLU A 1 182 ? -9.219 3.384 -12.583 1.00 90.69 182 GLU A CA 1
ATOM 1396 C C . GLU A 1 182 ? -8.052 4.273 -12.158 1.00 90.69 182 GLU A C 1
ATOM 1398 O O . GLU A 1 182 ? -8.246 5.267 -11.456 1.00 90.69 182 GLU A O 1
ATOM 1403 N N . VAL A 1 183 ? -6.836 3.883 -12.540 1.00 90.94 183 VAL A N 1
ATOM 1404 C CA . VAL A 1 183 ? -5.614 4.566 -12.109 1.00 90.94 183 VAL A CA 1
ATOM 1405 C C . VAL A 1 183 ? -4.777 5.033 -13.294 1.00 90.94 183 VAL A C 1
ATOM 1407 O O . VAL A 1 183 ? -4.750 4.356 -14.327 1.00 90.94 183 VAL A O 1
ATOM 1410 N N . PRO A 1 184 ? -4.030 6.139 -13.135 1.00 90.31 184 PRO A N 1
ATOM 1411 C CA . PRO A 1 184 ? -3.048 6.570 -14.113 1.00 90.31 184 PRO A CA 1
ATOM 1412 C C . PRO A 1 184 ? -2.059 5.455 -14.467 1.00 90.31 184 PRO A C 1
ATOM 1414 O O . PRO A 1 184 ? -1.666 4.638 -13.628 1.00 90.31 184 PRO A O 1
ATOM 1417 N N . ASN A 1 185 ? -1.623 5.456 -15.724 1.00 89.50 185 ASN A N 1
ATOM 1418 C CA . ASN A 1 185 ? -0.661 4.499 -16.257 1.00 89.50 185 ASN A CA 1
ATOM 1419 C C . ASN A 1 185 ? 0.456 5.243 -16.997 1.00 89.50 185 ASN A C 1
ATOM 1421 O O . ASN A 1 185 ? 0.450 5.329 -18.226 1.00 89.50 185 ASN A O 1
ATOM 1425 N N . THR A 1 186 ? 1.386 5.818 -16.230 1.00 85.75 186 THR A N 1
ATOM 1426 C CA . THR A 1 186 ? 2.503 6.611 -16.773 1.00 85.75 186 THR A CA 1
ATOM 1427 C C . THR A 1 186 ? 3.420 5.753 -17.645 1.00 85.75 186 THR A C 1
ATOM 1429 O O . THR A 1 186 ? 3.799 6.171 -18.736 1.00 85.75 186 THR A O 1
ATOM 1432 N N . LEU A 1 187 ? 3.641 4.487 -17.266 1.00 87.62 187 LEU A N 1
ATOM 1433 C CA . LEU A 1 187 ? 4.401 3.532 -18.074 1.00 87.62 187 LEU A CA 1
ATOM 1434 C C . LEU A 1 187 ? 3.804 3.351 -19.479 1.00 87.62 187 LEU A C 1
ATOM 1436 O O . LEU A 1 187 ? 4.535 3.406 -20.465 1.00 87.62 187 LEU A O 1
ATOM 1440 N N . LEU A 1 188 ? 2.482 3.174 -19.599 1.00 86.00 188 LEU A N 1
ATOM 1441 C CA . LEU A 1 188 ? 1.831 3.056 -20.908 1.00 86.00 188 LEU A CA 1
ATOM 1442 C C . LEU A 1 188 ? 1.873 4.370 -21.701 1.00 86.00 188 LEU A C 1
ATOM 1444 O O . LEU A 1 188 ? 1.985 4.335 -22.926 1.00 86.00 188 LEU A O 1
ATOM 1448 N N . GLN A 1 189 ? 1.801 5.527 -21.037 1.00 80.44 189 GLN A N 1
ATOM 1449 C CA . GLN A 1 189 ? 1.937 6.832 -21.700 1.00 80.44 189 GLN A CA 1
ATOM 1450 C C . GLN A 1 189 ? 3.317 6.974 -22.358 1.00 80.44 189 GLN A C 1
ATOM 1452 O O . GLN A 1 189 ? 3.395 7.310 -23.544 1.00 80.44 189 GLN A O 1
ATOM 1457 N N . HIS A 1 190 ? 4.385 6.621 -21.634 1.00 77.62 190 HIS A N 1
ATOM 1458 C CA . HIS A 1 190 ? 5.751 6.586 -22.163 1.00 77.62 190 HIS A CA 1
ATOM 1459 C C . HIS A 1 190 ? 5.907 5.554 -23.283 1.00 77.62 190 HIS A C 1
ATOM 1461 O O . HIS A 1 190 ? 6.439 5.866 -24.349 1.00 77.62 190 HIS A O 1
ATOM 1467 N N . LEU A 1 191 ? 5.373 4.349 -23.078 1.00 78.38 191 LEU A N 1
ATOM 1468 C CA . LEU A 1 191 ? 5.433 3.270 -24.058 1.00 78.38 191 LEU A CA 1
ATOM 1469 C C . LEU A 1 191 ? 4.659 3.562 -25.338 1.00 78.38 191 LEU A C 1
ATOM 1471 O O . LEU A 1 191 ? 5.055 3.071 -26.374 1.00 78.38 191 LEU A O 1
ATOM 1475 N N . THR A 1 192 ? 3.575 4.329 -25.313 1.00 76.25 192 THR A N 1
ATOM 1476 C CA . THR A 1 192 ? 2.785 4.614 -26.527 1.00 76.25 192 THR A CA 1
ATOM 1477 C C . THR A 1 192 ? 3.221 5.890 -27.242 1.00 76.25 192 THR A C 1
ATOM 1479 O O . THR A 1 192 ? 2.607 6.274 -28.240 1.00 76.25 192 THR A O 1
ATOM 1482 N N . GLY A 1 193 ? 4.272 6.557 -26.747 1.00 66.50 193 GLY A N 1
ATOM 1483 C CA . GLY A 1 193 ? 4.759 7.816 -27.306 1.00 66.50 193 GLY A CA 1
ATOM 1484 C C . GLY A 1 193 ? 3.702 8.916 -27.260 1.00 66.50 193 GLY A C 1
ATOM 1485 O O . GLY A 1 193 ? 3.664 9.757 -28.156 1.00 66.50 193 GLY A O 1
ATOM 1486 N N . ASN A 1 194 ? 2.822 8.889 -26.252 1.00 60.34 194 ASN A N 1
ATOM 1487 C CA . ASN A 1 194 ? 1.777 9.883 -26.053 1.00 60.34 194 ASN A CA 1
ATOM 1488 C C . ASN A 1 194 ? 2.205 10.807 -24.896 1.00 60.34 194 ASN A C 1
ATOM 1490 O O . ASN A 1 194 ? 1.777 10.599 -23.759 1.00 60.34 194 ASN A O 1
ATOM 1494 N N . PRO A 1 195 ? 3.084 11.801 -25.150 1.00 49.62 195 PRO A N 1
ATOM 1495 C CA . PRO A 1 195 ? 3.584 12.742 -24.155 1.00 49.62 195 PRO A CA 1
ATOM 1496 C C . PRO A 1 195 ? 2.505 13.783 -23.854 1.00 49.62 195 PRO A C 1
ATOM 1498 O O . PRO A 1 195 ? 2.683 14.973 -24.121 1.00 49.62 195 PRO A O 1
ATOM 1501 N N . GLY A 1 196 ? 1.343 13.348 -23.360 1.00 48.06 196 GLY A N 1
ATOM 1502 C CA . GLY A 1 196 ? 0.385 14.260 -22.752 1.00 48.06 196 GLY A CA 1
ATOM 1503 C C . GLY A 1 196 ? 1.127 14.956 -21.624 1.00 48.06 196 GLY A C 1
ATOM 1504 O O . GLY A 1 196 ? 1.375 14.323 -20.609 1.00 48.06 196 GLY A O 1
ATOM 1505 N N . SER A 1 197 ? 1.579 16.187 -21.893 1.00 49.44 197 SER A N 1
ATOM 1506 C CA . SER A 1 197 ? 2.493 17.012 -21.095 1.00 49.44 197 SER A CA 1
ATOM 1507 C C . SER A 1 197 ? 2.493 16.607 -19.627 1.00 49.44 197 SER A C 1
ATOM 1509 O O . SER A 1 197 ? 1.408 16.628 -19.058 1.00 49.44 197 SER A O 1
ATOM 1511 N N . ASN A 1 198 ? 3.648 16.288 -19.031 1.00 55.31 198 ASN A N 1
ATOM 1512 C CA . ASN A 1 198 ? 3.803 15.804 -17.645 1.00 55.31 198 ASN A CA 1
ATOM 1513 C C . ASN A 1 198 ? 2.810 16.425 -16.631 1.00 55.31 198 ASN A C 1
ATOM 1515 O O . ASN A 1 198 ? 2.277 15.724 -15.786 1.00 55.31 198 ASN A O 1
ATOM 1519 N N . VAL A 1 199 ? 2.442 17.698 -16.810 1.00 54.69 199 VAL A N 1
ATOM 1520 C CA . VAL A 1 199 ? 1.358 18.413 -16.109 1.00 54.69 199 VAL A CA 1
ATOM 1521 C C . VAL A 1 199 ? -0.013 17.693 -16.081 1.00 54.69 199 VAL A C 1
ATOM 1523 O O . VAL A 1 199 ? -0.630 17.609 -15.028 1.00 54.69 199 VAL A O 1
ATOM 1526 N N . VAL A 1 200 ? -0.517 17.168 -17.204 1.00 57.78 200 VAL A N 1
ATOM 1527 C CA . VAL A 1 200 ? -1.824 16.476 -17.292 1.00 57.78 200 VAL A CA 1
ATOM 1528 C C . VAL A 1 200 ? -1.765 15.100 -16.626 1.00 57.78 200 VAL A C 1
ATOM 1530 O O . VAL A 1 200 ? -2.742 14.668 -16.013 1.00 57.78 200 VAL A O 1
ATOM 1533 N N . ALA A 1 201 ? -0.622 14.415 -16.725 1.00 68.56 201 ALA A N 1
ATOM 1534 C CA . ALA A 1 201 ? -0.389 13.172 -15.998 1.00 68.56 201 ALA A CA 1
ATOM 1535 C C . ALA A 1 201 ? -0.341 13.431 -14.482 1.00 68.56 201 ALA A C 1
ATOM 1537 O O . ALA A 1 201 ? -0.990 12.708 -13.728 1.00 68.56 201 ALA A O 1
ATOM 1538 N N . ASP A 1 202 ? 0.330 14.501 -14.052 1.00 75.38 202 ASP A N 1
ATOM 1539 C CA . ASP A 1 202 ? 0.439 14.905 -12.648 1.00 75.38 202 ASP A CA 1
ATOM 1540 C C . ASP A 1 202 ? -0.913 15.293 -12.036 1.00 75.38 202 ASP A C 1
ATOM 1542 O O . ASP A 1 202 ? -1.226 14.865 -10.922 1.00 75.38 202 ASP A O 1
ATOM 1546 N N . ASP A 1 203 ? -1.744 16.053 -12.756 1.00 80.75 203 ASP A N 1
ATOM 1547 C CA . ASP A 1 203 ? -3.091 16.401 -12.291 1.00 80.75 203 ASP A CA 1
ATOM 1548 C C . ASP A 1 203 ? -3.977 15.160 -12.152 1.00 80.75 203 ASP A C 1
ATOM 1550 O O . ASP A 1 203 ? -4.632 14.982 -11.124 1.00 80.75 203 ASP A O 1
ATOM 1554 N N . HIS A 1 204 ? -3.939 14.248 -13.128 1.00 83.69 204 HIS A N 1
ATOM 1555 C CA . HIS A 1 204 ? -4.702 13.005 -13.052 1.00 83.69 204 HIS A CA 1
ATOM 1556 C C . HIS A 1 204 ? -4.216 12.091 -11.914 1.00 83.69 204 HIS A C 1
ATOM 1558 O O . HIS A 1 204 ? -5.028 11.465 -11.223 1.00 83.69 204 HIS A O 1
ATOM 1564 N N . ILE A 1 205 ? -2.899 12.036 -11.670 1.00 87.25 205 ILE A N 1
ATOM 1565 C CA . ILE A 1 205 ? -2.323 11.354 -10.503 1.00 87.25 205 ILE A CA 1
ATOM 1566 C C . ILE A 1 205 ? -2.859 11.979 -9.221 1.00 87.25 205 ILE A C 1
ATOM 1568 O O . ILE A 1 205 ? -3.378 11.249 -8.379 1.00 87.25 205 ILE A O 1
ATOM 1572 N N . ARG A 1 206 ? -2.793 13.305 -9.078 1.00 86.81 206 ARG A N 1
ATOM 1573 C CA . ARG A 1 206 ? -3.261 14.012 -7.881 1.00 86.81 206 ARG A CA 1
ATOM 1574 C C . ARG A 1 206 ? -4.745 13.761 -7.609 1.00 86.81 206 ARG A C 1
ATOM 1576 O O . ARG A 1 206 ? -5.088 13.367 -6.497 1.00 86.81 206 ARG A O 1
ATOM 1583 N N . GLU A 1 207 ? -5.605 13.904 -8.614 1.00 89.19 207 GLU A N 1
ATOM 1584 C CA . GLU A 1 207 ? -7.046 13.633 -8.493 1.00 89.19 207 GLU A CA 1
ATOM 1585 C C . GLU A 1 207 ? -7.324 12.184 -8.063 1.00 89.19 207 GLU A C 1
ATOM 1587 O O . GLU A 1 207 ? -8.151 11.922 -7.185 1.00 89.19 207 GLU A O 1
ATOM 1592 N N . THR A 1 208 ? -6.592 11.222 -8.630 1.00 90.25 208 THR A N 1
ATOM 1593 C CA . THR A 1 208 ? -6.756 9.805 -8.273 1.00 90.25 208 THR A CA 1
ATOM 1594 C C . THR A 1 208 ? -6.224 9.512 -6.865 1.00 90.25 208 THR A C 1
ATOM 1596 O O . THR A 1 208 ? -6.802 8.703 -6.135 1.00 90.25 208 THR A O 1
ATOM 1599 N N . VAL A 1 209 ? -5.145 10.179 -6.436 1.00 90.19 209 VAL A N 1
ATOM 1600 C CA . VAL A 1 209 ? -4.629 10.101 -5.059 1.00 90.19 209 VAL A CA 1
ATOM 1601 C C . VAL A 1 209 ? -5.667 10.622 -4.066 1.00 90.19 209 VAL A C 1
ATOM 1603 O O . VAL A 1 209 ? -5.931 9.955 -3.064 1.00 90.19 209 VAL A O 1
ATOM 1606 N N . GLU A 1 210 ? -6.299 11.761 -4.354 1.00 88.81 210 GLU A N 1
ATOM 1607 C CA . GLU A 1 210 ? -7.382 12.322 -3.536 1.00 88.81 210 GLU A CA 1
ATOM 1608 C C . GLU A 1 210 ? -8.558 11.333 -3.418 1.00 88.81 210 GLU A C 1
ATOM 1610 O O . GLU A 1 210 ? -9.053 11.083 -2.313 1.00 88.81 210 GLU A O 1
ATOM 1615 N N . ALA A 1 211 ? -8.944 10.681 -4.522 1.00 88.50 211 ALA A N 1
ATOM 1616 C CA . ALA A 1 211 ? -9.977 9.643 -4.523 1.00 88.50 211 ALA A CA 1
ATOM 1617 C C . ALA A 1 211 ? -9.595 8.416 -3.670 1.00 88.50 211 ALA A C 1
ATOM 1619 O O . ALA A 1 211 ? -10.425 7.906 -2.910 1.00 88.50 211 ALA A O 1
ATOM 1620 N N . ILE A 1 212 ? -8.335 7.961 -3.731 1.00 89.50 212 ILE A N 1
ATOM 1621 C CA . ILE A 1 212 ? -7.831 6.885 -2.862 1.00 89.50 212 ILE A CA 1
ATOM 1622 C C . ILE A 1 212 ? -7.893 7.296 -1.396 1.00 89.50 212 ILE A C 1
ATOM 1624 O O . ILE A 1 212 ? -8.339 6.507 -0.563 1.00 89.50 212 ILE A O 1
ATOM 1628 N N . ILE A 1 213 ? -7.448 8.506 -1.058 1.00 88.69 213 ILE A N 1
ATOM 1629 C CA . ILE A 1 213 ? -7.463 9.002 0.320 1.00 88.69 213 ILE A CA 1
ATOM 1630 C C . ILE A 1 213 ? -8.895 9.011 0.864 1.00 88.69 213 ILE A C 1
ATOM 1632 O O . ILE A 1 213 ? -9.131 8.488 1.957 1.00 88.69 213 ILE A O 1
ATOM 1636 N N . ALA A 1 214 ? -9.858 9.517 0.090 1.00 86.31 214 ALA A N 1
ATOM 1637 C CA . ALA A 1 214 ? -11.268 9.516 0.468 1.00 86.31 214 ALA A CA 1
ATOM 1638 C C . ALA A 1 214 ? -11.802 8.090 0.699 1.00 86.31 214 ALA A C 1
ATOM 1640 O O . ALA A 1 214 ? -12.362 7.802 1.761 1.00 86.31 214 ALA A O 1
ATOM 1641 N N . ALA A 1 215 ? -11.551 7.173 -0.242 1.00 84.62 215 ALA A N 1
ATOM 1642 C CA . ALA A 1 215 ? -11.963 5.775 -0.120 1.00 84.62 215 ALA A CA 1
ATOM 1643 C C . ALA A 1 215 ? -11.322 5.082 1.098 1.00 84.62 215 ALA A C 1
ATOM 1645 O O . ALA A 1 215 ? -11.974 4.307 1.798 1.00 84.62 215 ALA A O 1
ATOM 1646 N N . ARG A 1 216 ? -10.053 5.379 1.406 1.00 87.50 216 ARG A N 1
ATOM 1647 C CA . ARG A 1 216 ? -9.351 4.826 2.577 1.00 87.50 216 ARG A CA 1
ATOM 1648 C C . ARG A 1 216 ? -9.970 5.308 3.879 1.00 87.50 216 ARG A C 1
ATOM 1650 O O . ARG A 1 216 ? -10.214 4.501 4.774 1.00 87.50 216 ARG A O 1
ATOM 1657 N N . LEU A 1 217 ? -10.229 6.609 3.985 1.00 87.19 217 LEU A N 1
ATOM 1658 C CA . LEU A 1 217 ? -10.861 7.210 5.157 1.00 87.19 217 LEU A CA 1
ATOM 1659 C C . LEU A 1 217 ? -12.254 6.614 5.408 1.00 87.19 217 LEU A C 1
ATOM 1661 O O . LEU A 1 217 ? -12.585 6.291 6.552 1.00 87.19 217 LEU A O 1
ATOM 1665 N N . GLU A 1 218 ? -13.026 6.376 4.346 1.00 83.25 218 GLU A N 1
ATOM 1666 C CA . GLU A 1 218 ? -14.296 5.655 4.421 1.00 83.25 218 GLU A CA 1
ATOM 1667 C C . GLU A 1 218 ? -14.114 4.236 4.976 1.00 83.25 218 GLU A C 1
ATOM 1669 O O . GLU A 1 218 ? -14.766 3.865 5.958 1.00 83.25 218 GLU A O 1
ATOM 1674 N N . GLN A 1 219 ? -13.197 3.455 4.402 1.00 83.44 219 GLN A N 1
ATOM 1675 C CA . GLN A 1 219 ? -12.938 2.081 4.837 1.00 83.44 219 GLN A CA 1
ATOM 1676 C C . GLN A 1 219 ? -12.452 2.009 6.292 1.00 83.44 219 GLN A C 1
ATOM 1678 O O . GLN A 1 219 ? -12.850 1.110 7.041 1.00 83.44 219 GLN A O 1
ATOM 1683 N N . HIS A 1 220 ? -11.633 2.966 6.734 1.00 85.94 220 HIS A N 1
ATOM 1684 C CA . HIS A 1 220 ? -11.200 3.068 8.127 1.00 85.94 220 HIS A CA 1
ATOM 1685 C C . HIS A 1 220 ? -12.376 3.364 9.064 1.00 85.94 220 HIS A C 1
ATOM 1687 O O . HIS A 1 220 ? -12.527 2.679 10.076 1.00 85.94 220 HIS A O 1
ATOM 1693 N N . ALA A 1 221 ? -13.244 4.319 8.721 1.00 84.31 221 ALA A N 1
ATOM 1694 C CA . ALA A 1 221 ? -14.412 4.651 9.533 1.00 84.31 221 ALA A CA 1
ATOM 1695 C C . ALA A 1 221 ? -15.396 3.472 9.658 1.00 84.31 221 ALA A C 1
ATOM 1697 O O . ALA A 1 221 ? -15.890 3.185 10.752 1.00 84.31 221 ALA A O 1
ATOM 1698 N N . GLN A 1 222 ? -15.638 2.742 8.563 1.00 82.00 222 GLN A N 1
ATOM 1699 C CA . GLN A 1 222 ? -16.453 1.522 8.577 1.00 82.00 222 GLN A CA 1
ATOM 1700 C C . GLN A 1 222 ? -15.825 0.436 9.463 1.00 82.00 222 GLN A C 1
ATOM 1702 O O . GLN A 1 222 ? -16.508 -0.149 10.305 1.00 82.00 222 GLN A O 1
ATOM 1707 N N . SER A 1 223 ? -14.515 0.210 9.325 1.00 84.81 223 SER A N 1
ATOM 1708 C CA . SER A 1 223 ? -13.783 -0.784 10.118 1.00 84.81 223 SER A CA 1
ATOM 1709 C C . SER A 1 223 ? -13.821 -0.469 11.613 1.00 84.81 223 SER A C 1
ATOM 1711 O O . SER A 1 223 ? -14.044 -1.369 12.417 1.00 84.81 223 SER A O 1
ATOM 1713 N N . LEU A 1 224 ? -13.674 0.802 11.999 1.00 87.62 224 LEU A N 1
ATOM 1714 C CA . LEU A 1 224 ? -13.805 1.229 13.395 1.00 87.62 224 LEU A CA 1
ATOM 1715 C C . LEU A 1 224 ? -15.199 0.925 13.952 1.00 87.62 224 LEU A C 1
ATOM 1717 O O . LEU A 1 224 ? -15.295 0.376 15.043 1.00 87.62 224 LEU A O 1
ATOM 1721 N N . GLY A 1 225 ? -16.265 1.204 13.193 1.00 84.94 225 GLY A N 1
ATOM 1722 C CA . GLY A 1 225 ? -17.633 0.868 13.602 1.00 84.94 225 GLY A CA 1
ATOM 1723 C C . GLY A 1 225 ? -17.847 -0.636 13.814 1.00 84.94 225 GLY A C 1
ATOM 1724 O O . GLY A 1 225 ? -18.447 -1.044 14.809 1.00 84.94 225 GLY A O 1
ATOM 1725 N N . VAL A 1 226 ? -17.303 -1.470 12.921 1.00 83.62 226 VAL A N 1
ATOM 1726 C CA . VAL A 1 226 ? -17.355 -2.938 13.042 1.00 83.62 226 VAL A CA 1
ATOM 1727 C C . VAL A 1 226 ? -16.593 -3.421 14.275 1.00 83.62 226 VAL A C 1
ATOM 1729 O O . VAL A 1 226 ? -17.133 -4.195 15.061 1.00 83.62 226 VAL A O 1
ATOM 1732 N N . LEU A 1 227 ? -15.361 -2.949 14.475 1.00 87.00 227 LEU A N 1
ATOM 1733 C CA . LEU A 1 227 ? -14.524 -3.334 15.615 1.00 87.00 227 LEU A CA 1
ATOM 1734 C C . LEU A 1 227 ? -15.147 -2.902 16.947 1.00 87.00 227 LEU A C 1
ATOM 1736 O O . LEU A 1 227 ? -15.177 -3.691 17.890 1.00 87.00 227 LEU A O 1
ATOM 1740 N N . SER A 1 228 ? -15.708 -1.692 17.009 1.00 90.00 228 SER A N 1
ATOM 1741 C CA . SER A 1 228 ? -16.458 -1.214 18.170 1.00 90.00 228 SER A CA 1
ATOM 1742 C C . SER A 1 228 ? -17.656 -2.108 18.487 1.00 90.00 228 SER A C 1
ATOM 1744 O O . SER A 1 228 ? -17.847 -2.487 19.641 1.00 90.00 228 SER A O 1
ATOM 1746 N N . HIS A 1 229 ? -18.443 -2.487 17.475 1.00 86.50 229 HIS A N 1
ATOM 1747 C CA . HIS A 1 229 ? -19.576 -3.394 17.654 1.00 86.50 229 HIS A CA 1
ATOM 1748 C C . HIS A 1 229 ? -19.131 -4.758 18.198 1.00 86.50 229 HIS A C 1
ATOM 1750 O O . HIS A 1 229 ? -19.686 -5.230 19.189 1.00 86.50 229 HIS A O 1
ATOM 1756 N N . LEU A 1 230 ? -18.089 -5.348 17.603 1.00 85.94 230 LEU A N 1
ATOM 1757 C CA . LEU A 1 230 ? -17.521 -6.629 18.028 1.00 85.94 230 LEU A CA 1
ATOM 1758 C C . LEU A 1 230 ? -17.001 -6.588 19.471 1.00 85.94 230 LEU A C 1
ATOM 1760 O O . LEU A 1 230 ? -17.233 -7.524 20.234 1.00 85.94 230 LEU A O 1
ATOM 1764 N N . LEU A 1 231 ? -16.326 -5.504 19.863 1.00 88.06 231 LEU A N 1
ATOM 1765 C CA . LEU A 1 231 ? -15.837 -5.306 21.228 1.00 88.06 231 LEU A CA 1
ATOM 1766 C C . LEU A 1 231 ? -16.979 -5.210 22.242 1.00 88.06 231 LEU A C 1
ATOM 1768 O O . LEU A 1 231 ? -16.907 -5.840 23.296 1.00 88.06 231 LEU A O 1
ATOM 1772 N N . ILE A 1 232 ? -18.027 -4.445 21.929 1.00 88.38 232 ILE A N 1
ATOM 1773 C CA . ILE A 1 232 ? -19.194 -4.297 22.806 1.00 88.38 232 ILE A CA 1
ATOM 1774 C C . ILE A 1 232 ? -19.920 -5.639 22.946 1.00 88.38 232 ILE A C 1
ATOM 1776 O O . ILE A 1 232 ? -20.198 -6.060 24.067 1.00 88.38 232 ILE A O 1
ATOM 1780 N N . GLU A 1 233 ? -20.179 -6.332 21.835 1.00 86.19 233 GLU A N 1
ATOM 1781 C CA . GLU A 1 233 ? -20.808 -7.660 21.822 1.00 86.19 233 GLU A CA 1
ATOM 1782 C C . GLU A 1 233 ? -20.002 -8.650 22.676 1.00 86.19 233 GLU A C 1
ATOM 1784 O O . GLU A 1 233 ? -20.532 -9.237 23.617 1.00 86.19 233 GLU A O 1
ATOM 1789 N N . ALA A 1 234 ? -18.690 -8.753 22.442 1.00 84.62 234 ALA A N 1
ATOM 1790 C CA . ALA A 1 234 ? -17.824 -9.660 23.188 1.00 84.62 234 ALA A CA 1
ATOM 1791 C C . ALA A 1 234 ? -17.693 -9.301 24.677 1.00 84.62 234 ALA A C 1
ATOM 1793 O O . ALA A 1 234 ? -17.497 -10.202 25.493 1.00 84.62 234 ALA A O 1
ATOM 1794 N N . HIS A 1 235 ? -17.800 -8.020 25.051 1.00 83.88 235 HIS A N 1
ATOM 1795 C CA . HIS A 1 235 ? -17.817 -7.593 26.453 1.00 83.88 235 HIS A CA 1
ATOM 1796 C C . HIS A 1 235 ? -19.119 -8.009 27.152 1.00 83.88 235 HIS A C 1
ATOM 1798 O O . HIS A 1 235 ? -19.088 -8.518 28.274 1.00 83.88 235 HIS A O 1
ATOM 1804 N N . LEU A 1 236 ? -20.262 -7.821 26.485 1.00 81.94 236 LEU A N 1
ATOM 1805 C CA . LEU A 1 236 ? -21.571 -8.222 27.003 1.00 81.94 236 LEU A CA 1
ATOM 1806 C C . LEU A 1 236 ? -21.677 -9.749 27.129 1.00 81.94 236 LEU A C 1
ATOM 1808 O O . LEU A 1 236 ? -22.139 -10.243 28.158 1.00 81.94 236 LEU A O 1
ATOM 1812 N N . ASP A 1 237 ? -21.164 -10.486 26.142 1.00 79.69 237 ASP A N 1
ATOM 1813 C CA . ASP A 1 237 ? -21.109 -11.952 26.148 1.00 79.69 237 ASP A CA 1
ATOM 1814 C C . ASP A 1 237 ? -20.060 -12.499 27.128 1.00 79.69 237 ASP A C 1
ATOM 1816 O O . ASP A 1 237 ? -20.252 -13.552 27.735 1.00 79.69 237 ASP A O 1
ATOM 1820 N N . GLY A 1 238 ? -18.946 -11.785 27.318 1.00 66.94 238 GLY A N 1
ATOM 1821 C CA . GLY A 1 238 ? -17.848 -12.147 28.219 1.00 66.94 238 GLY A CA 1
ATOM 1822 C C . GLY A 1 238 ? -18.231 -12.143 29.700 1.00 66.94 238 GLY A C 1
ATOM 1823 O O . GLY A 1 238 ? -17.609 -12.852 30.489 1.00 66.94 238 GLY A O 1
ATOM 1824 N N . LYS A 1 239 ? -19.319 -11.455 30.078 1.00 57.75 239 LYS A N 1
ATOM 1825 C CA . LYS A 1 239 ? -19.959 -11.643 31.393 1.00 57.75 239 LYS A CA 1
ATOM 1826 C C . LYS A 1 239 ? -20.506 -13.070 31.589 1.00 57.75 239 LYS A C 1
ATOM 1828 O O . LYS A 1 239 ? -20.743 -13.461 32.728 1.00 57.75 239 LYS A O 1
ATOM 1833 N N . ASN A 1 240 ? -20.644 -13.854 30.512 1.00 51.41 240 ASN A N 1
ATOM 1834 C CA . ASN A 1 240 ? -21.247 -15.190 30.494 1.00 51.41 240 ASN A CA 1
ATOM 1835 C C . ASN A 1 240 ? -20.295 -16.333 30.061 1.00 51.41 240 ASN A C 1
ATOM 1837 O O . ASN A 1 240 ? -20.706 -17.493 30.107 1.00 51.41 240 ASN A O 1
ATOM 1841 N N . SER A 1 241 ? -19.051 -16.084 29.616 1.00 53.19 241 SER A N 1
ATOM 1842 C CA . SER A 1 241 ? -18.120 -17.149 29.167 1.00 53.19 241 SER A CA 1
ATOM 1843 C C . SER A 1 241 ? -16.637 -16.758 29.263 1.00 53.19 241 SER A C 1
ATOM 1845 O O . SER A 1 241 ? -16.219 -15.717 28.764 1.00 53.19 241 SER A O 1
ATOM 1847 N N . ALA A 1 242 ? -15.822 -17.616 29.889 1.00 52.62 242 ALA A N 1
ATOM 1848 C CA . ALA A 1 242 ? -14.424 -17.333 30.224 1.00 52.62 242 ALA A CA 1
ATOM 1849 C C . ALA A 1 242 ? -13.415 -17.751 29.129 1.00 52.62 242 ALA A C 1
ATOM 1851 O O . ALA A 1 242 ? -13.456 -18.869 28.621 1.00 52.62 242 ALA A O 1
ATOM 1852 N N . GLY A 1 243 ? -12.438 -16.877 28.841 1.00 55.81 243 GLY A N 1
ATOM 1853 C CA . GLY A 1 243 ? -11.109 -17.250 28.324 1.00 55.81 243 GLY A CA 1
ATOM 1854 C C . GLY A 1 243 ? -10.798 -16.921 26.857 1.00 55.81 243 GLY A C 1
ATOM 1855 O O . GLY A 1 243 ? -9.738 -16.363 26.580 1.00 55.81 243 GLY A O 1
ATOM 1856 N N . THR A 1 244 ? -11.696 -17.218 25.913 1.00 54.97 244 THR A N 1
ATOM 1857 C CA . THR A 1 244 ? -11.394 -17.127 24.463 1.00 54.97 244 THR A CA 1
ATOM 1858 C C . THR A 1 244 ? -11.484 -15.699 23.900 1.00 54.97 244 THR A C 1
ATOM 1860 O O . THR A 1 244 ? -10.743 -15.347 22.980 1.00 54.97 244 THR A O 1
ATOM 1863 N N . ASN A 1 245 ? -12.327 -14.838 24.482 1.00 67.19 245 ASN A N 1
ATOM 1864 C CA . ASN A 1 245 ? -12.582 -13.488 23.958 1.00 67.19 245 ASN A CA 1
ATOM 1865 C C . ASN A 1 245 ? -11.421 -12.506 24.212 1.00 67.19 245 ASN A C 1
ATOM 1867 O O . ASN A 1 245 ? -11.204 -11.587 23.427 1.00 67.19 245 ASN A O 1
ATOM 1871 N N . SER A 1 246 ? -10.605 -12.727 25.244 1.00 74.62 246 SER A N 1
ATOM 1872 C CA . SER A 1 246 ? -9.573 -11.784 25.703 1.00 74.62 246 SER A CA 1
ATOM 1873 C C . SER A 1 246 ? -8.475 -11.497 24.671 1.00 74.62 246 SER A C 1
ATOM 1875 O O . SER A 1 246 ? -8.058 -10.352 24.494 1.00 74.62 246 SER A O 1
ATOM 1877 N N . MET A 1 247 ? -7.985 -12.532 23.977 1.00 78.50 247 MET A N 1
ATOM 1878 C CA . MET A 1 247 ? -6.943 -12.369 22.954 1.00 78.50 247 MET A CA 1
ATOM 1879 C C . MET A 1 247 ? -7.498 -11.673 21.702 1.00 78.50 247 MET A C 1
ATOM 1881 O O . MET A 1 247 ? -6.818 -10.825 21.128 1.00 78.50 247 MET A O 1
ATOM 1885 N N . GLN A 1 248 ? -8.741 -11.980 21.321 1.00 82.06 248 GLN A N 1
ATOM 1886 C CA . GLN A 1 248 ? -9.409 -11.367 20.169 1.00 82.06 248 GLN A CA 1
ATOM 1887 C C . GLN A 1 248 ? -9.726 -9.890 20.419 1.00 82.06 248 GLN A C 1
ATOM 1889 O O . GLN A 1 248 ? -9.405 -9.054 19.582 1.00 82.06 248 GLN A O 1
ATOM 1894 N N . MET A 1 249 ? -10.246 -9.542 21.600 1.00 85.06 249 MET A N 1
ATOM 1895 C CA . MET A 1 249 ? -10.512 -8.145 21.966 1.00 85.06 249 MET A CA 1
ATOM 1896 C C . MET A 1 249 ? -9.234 -7.299 21.937 1.00 85.06 249 MET A C 1
ATOM 1898 O O . MET A 1 249 ? -9.232 -6.193 21.402 1.00 85.06 249 MET A O 1
ATOM 1902 N N . ARG A 1 250 ? -8.112 -7.833 22.443 1.00 85.56 250 ARG A N 1
ATOM 1903 C CA . ARG A 1 250 ? -6.805 -7.161 22.339 1.00 85.56 250 ARG A CA 1
ATOM 1904 C C . ARG A 1 250 ? -6.371 -6.953 20.887 1.00 85.56 250 ARG A C 1
ATOM 1906 O O . ARG A 1 250 ? -5.836 -5.893 20.571 1.00 85.56 250 ARG A O 1
ATOM 1913 N N . ALA A 1 251 ? -6.597 -7.936 20.015 1.00 85.94 251 ALA A N 1
ATOM 1914 C CA . ALA A 1 251 ? -6.304 -7.801 18.590 1.00 85.94 251 ALA A CA 1
ATOM 1915 C C . ALA A 1 251 ? -7.145 -6.683 17.947 1.00 85.94 251 ALA A C 1
ATOM 1917 O O . ALA A 1 251 ? -6.578 -5.805 17.299 1.00 85.94 251 ALA A O 1
ATOM 1918 N N . TRP A 1 252 ? -8.451 -6.633 18.226 1.00 89.62 252 TRP A N 1
ATOM 1919 C CA . TRP A 1 252 ? -9.341 -5.577 17.727 1.00 89.62 252 TRP A CA 1
ATOM 1920 C C . TRP A 1 252 ? -8.904 -4.186 18.182 1.00 89.62 252 TRP A C 1
ATOM 1922 O O . TRP A 1 252 ? -8.795 -3.279 17.359 1.00 89.62 252 TRP A O 1
ATOM 1932 N N . PHE A 1 253 ? -8.551 -4.017 19.461 1.00 91.62 253 PHE A N 1
ATOM 1933 C CA . PHE A 1 253 ? -8.002 -2.750 19.951 1.00 91.62 253 PHE A CA 1
ATOM 1934 C C . PHE A 1 253 ? -6.713 -2.347 19.229 1.00 91.62 253 PHE A C 1
ATOM 1936 O O . PHE A 1 253 ? -6.561 -1.184 18.852 1.00 91.62 253 PHE A O 1
ATOM 1943 N N . ASN A 1 254 ? -5.788 -3.285 19.004 1.00 91.38 254 ASN A N 1
ATOM 1944 C CA . ASN A 1 254 ? -4.538 -2.992 18.297 1.00 91.38 254 ASN A CA 1
ATOM 1945 C C . ASN A 1 254 ? -4.789 -2.439 16.894 1.00 91.38 254 ASN A C 1
ATOM 1947 O O . ASN A 1 254 ? -4.055 -1.557 16.436 1.00 91.38 254 ASN A O 1
ATOM 1951 N N . VAL A 1 255 ? -5.840 -2.915 16.238 1.00 89.62 255 VAL A N 1
ATOM 1952 C CA . VAL A 1 255 ? -6.160 -2.495 14.878 1.00 89.62 255 VAL A CA 1
ATOM 1953 C C . VAL A 1 255 ? -6.955 -1.219 14.846 1.00 89.62 255 VAL A C 1
ATOM 1955 O O . VAL A 1 255 ? -6.602 -0.352 14.056 1.00 89.62 255 VAL A O 1
ATOM 1958 N N . MET A 1 256 ? -7.873 -0.986 15.782 1.00 91.62 256 MET A N 1
ATOM 1959 C CA . MET A 1 256 ? -8.436 0.354 15.974 1.00 91.62 256 MET A CA 1
ATOM 1960 C C . MET A 1 256 ? -7.325 1.397 16.176 1.00 91.62 256 MET A C 1
ATOM 1962 O O . MET A 1 256 ? -7.321 2.444 15.532 1.00 91.62 256 MET A O 1
ATOM 1966 N N . LEU A 1 257 ? -6.316 1.089 16.999 1.00 94.06 257 LEU A N 1
ATOM 1967 C CA . LEU A 1 257 ? -5.151 1.957 17.204 1.00 94.06 257 LEU A CA 1
ATOM 1968 C C . LEU A 1 257 ? -4.275 2.104 15.951 1.00 94.06 257 LEU A C 1
ATOM 1970 O O . LEU A 1 257 ? -3.578 3.113 15.819 1.00 94.06 257 LEU A O 1
ATOM 1974 N N . SER A 1 258 ? -4.235 1.104 15.068 1.00 91.25 258 SER A N 1
ATOM 1975 C CA . SER A 1 258 ? -3.541 1.191 13.776 1.00 91.25 258 SER A CA 1
ATOM 1976 C C . SER A 1 258 ? -4.300 2.093 12.805 1.00 91.25 258 SER A C 1
ATOM 1978 O O . SER A 1 258 ? -3.717 3.041 12.291 1.00 91.25 258 SER A O 1
ATOM 1980 N N . LEU A 1 259 ? -5.610 1.881 12.657 1.00 90.69 259 LEU A N 1
ATOM 1981 C CA . LEU A 1 259 ? -6.495 2.698 11.826 1.00 90.69 259 LEU A CA 1
ATOM 1982 C C . LEU A 1 259 ? -6.456 4.170 12.254 1.00 90.69 259 LEU A C 1
ATOM 1984 O O . LEU A 1 259 ? -6.348 5.054 11.412 1.00 90.69 259 LEU A O 1
ATOM 1988 N N . MET A 1 260 ? -6.448 4.453 13.562 1.00 93.25 260 MET A N 1
ATOM 1989 C CA . MET A 1 260 ? -6.307 5.827 14.061 1.00 93.25 260 MET A CA 1
ATOM 1990 C C . MET A 1 260 ? -4.943 6.446 13.758 1.00 93.25 260 MET A C 1
ATOM 1992 O O . MET A 1 260 ? -4.867 7.639 13.482 1.00 93.25 260 MET A O 1
ATOM 1996 N N . ARG A 1 261 ? -3.860 5.659 13.775 1.00 93.56 261 ARG A N 1
ATOM 1997 C CA . ARG A 1 261 ? -2.543 6.148 13.339 1.00 93.56 261 ARG A CA 1
ATOM 1998 C C . ARG A 1 261 ? -2.535 6.464 11.849 1.00 93.56 261 ARG A C 1
ATOM 2000 O O . ARG A 1 261 ? -1.949 7.469 11.468 1.00 93.56 261 ARG A O 1
ATOM 2007 N N . ASP A 1 262 ? -3.170 5.636 11.027 1.00 90.69 262 ASP A N 1
ATOM 2008 C CA . ASP A 1 262 ? -3.252 5.886 9.590 1.00 90.69 262 ASP A CA 1
ATOM 2009 C C . ASP A 1 262 ? -4.157 7.079 9.256 1.00 90.69 262 ASP A C 1
ATOM 2011 O O . ASP A 1 262 ? -3.755 7.893 8.435 1.00 90.69 262 ASP A O 1
ATOM 2015 N N . ILE A 1 263 ? -5.284 7.277 9.951 1.00 91.88 263 ILE A N 1
ATOM 2016 C CA . ILE A 1 263 ? -6.098 8.502 9.822 1.00 91.88 263 ILE A CA 1
ATOM 2017 C C . ILE A 1 263 ? -5.286 9.740 10.219 1.00 91.88 263 ILE A C 1
ATOM 2019 O O . ILE A 1 263 ? -5.307 10.735 9.504 1.00 91.88 263 ILE A O 1
ATOM 2023 N N . GLN A 1 264 ? -4.522 9.678 11.315 1.00 92.69 264 GLN A N 1
ATOM 2024 C CA . GLN A 1 264 ? -3.653 10.786 11.721 1.00 92.69 264 GLN A CA 1
ATOM 2025 C C . GLN A 1 264 ? -2.600 11.110 10.643 1.00 92.69 264 GLN A C 1
ATOM 2027 O O . GLN A 1 264 ? -2.354 12.279 10.369 1.00 92.69 264 GLN A O 1
ATOM 2032 N N . ARG A 1 265 ? -1.997 10.087 10.019 1.00 91.12 265 ARG A N 1
ATOM 2033 C CA . ARG A 1 265 ? -1.033 10.259 8.916 1.00 91.12 265 ARG A CA 1
ATOM 2034 C C . ARG A 1 265 ? -1.676 10.834 7.662 1.00 91.12 265 ARG A C 1
ATOM 2036 O O . ARG A 1 265 ? -1.077 11.685 7.030 1.00 91.12 265 ARG A O 1
ATOM 2043 N N . ILE A 1 266 ? -2.872 10.374 7.303 1.00 90.50 266 ILE A N 1
ATOM 2044 C CA . ILE A 1 266 ? -3.620 10.945 6.179 1.00 90.50 266 ILE A CA 1
ATOM 2045 C C . ILE A 1 266 ? -3.908 12.422 6.457 1.00 90.50 266 ILE A C 1
ATOM 2047 O O . ILE A 1 266 ? -3.699 13.246 5.579 1.00 90.50 266 ILE A O 1
ATOM 2051 N N . GLY A 1 267 ? -4.326 12.760 7.682 1.00 91.00 267 GLY A N 1
ATOM 2052 C CA . GLY A 1 267 ? -4.537 14.145 8.100 1.00 91.00 267 GLY A CA 1
ATOM 2053 C C . GLY A 1 267 ? -3.293 15.016 7.924 1.00 91.00 267 GLY A C 1
ATOM 2054 O O . GLY A 1 267 ? -3.423 16.142 7.467 1.00 91.00 267 GLY A O 1
ATOM 2055 N N . ASP A 1 268 ? -2.108 14.482 8.225 1.00 91.19 268 ASP A N 1
ATOM 2056 C CA . ASP A 1 268 ? -0.816 15.136 7.968 1.00 91.19 268 ASP A CA 1
ATOM 2057 C C . ASP A 1 268 ? -0.556 15.320 6.461 1.00 91.19 268 ASP A C 1
ATOM 2059 O O . ASP A 1 268 ? -0.221 16.412 6.029 1.00 91.19 268 ASP A O 1
ATOM 2063 N N . GLN A 1 269 ? -0.816 14.291 5.642 1.00 86.62 269 GLN A N 1
ATOM 2064 C CA . GLN A 1 269 ? -0.638 14.342 4.180 1.00 86.62 269 GLN A CA 1
ATOM 2065 C C . GLN A 1 269 ? -1.529 15.374 3.475 1.00 86.62 269 GLN A C 1
ATOM 2067 O O . GLN A 1 269 ? -1.151 15.871 2.419 1.00 86.62 269 GLN A O 1
ATOM 2072 N N . VAL A 1 270 ? -2.720 15.649 4.013 1.00 88.38 270 VAL A N 1
ATOM 2073 C CA . VAL A 1 270 ? -3.686 16.600 3.429 1.00 88.38 270 VAL A CA 1
ATOM 2074 C C . VAL A 1 270 ? -3.794 17.905 4.225 1.00 88.38 270 VAL A C 1
ATOM 2076 O O . VAL A 1 270 ? -4.771 18.637 4.065 1.00 88.38 270 VAL A O 1
ATOM 2079 N N . ASP A 1 271 ? -2.838 18.171 5.121 1.00 90.19 271 ASP A N 1
ATOM 2080 C CA . ASP A 1 271 ? -2.781 19.367 5.973 1.00 90.19 271 ASP A CA 1
ATOM 2081 C C . ASP A 1 271 ? -4.069 19.637 6.793 1.00 90.19 271 ASP A C 1
ATOM 2083 O O . ASP A 1 271 ? -4.444 20.776 7.087 1.00 90.19 271 ASP A O 1
ATOM 2087 N N . ASN A 1 272 ? -4.772 18.580 7.214 1.00 90.31 272 ASN A N 1
ATOM 2088 C CA . ASN A 1 272 ? -6.011 18.671 7.988 1.00 90.31 272 ASN A CA 1
ATOM 2089 C C . ASN A 1 272 ? -5.756 18.532 9.498 1.00 90.31 272 ASN A C 1
ATOM 2091 O O . ASN A 1 272 ? -5.869 17.454 10.089 1.00 90.31 272 ASN A O 1
ATOM 2095 N N . ILE A 1 273 ? -5.489 19.668 10.145 1.00 91.56 273 ILE A N 1
ATOM 2096 C CA . ILE A 1 273 ? -5.199 19.771 11.587 1.00 91.56 273 ILE A CA 1
ATOM 2097 C C . ILE A 1 273 ? -6.314 19.167 12.458 1.00 91.56 273 ILE A C 1
ATOM 2099 O O . ILE A 1 273 ? -6.033 18.493 13.452 1.00 91.56 273 ILE A O 1
ATOM 2103 N N . ALA A 1 274 ? -7.582 19.378 12.094 1.00 89.62 274 ALA A N 1
ATOM 2104 C CA . ALA A 1 274 ? -8.714 18.864 12.864 1.00 89.62 274 ALA A CA 1
ATOM 2105 C C . ALA A 1 274 ? -8.739 17.327 12.874 1.00 89.62 274 ALA A C 1
ATOM 2107 O O . ALA A 1 274 ? -8.948 16.715 13.923 1.00 89.62 274 ALA A O 1
ATOM 2108 N N . MET A 1 275 ? -8.461 16.702 11.725 1.00 90.69 275 MET A N 1
ATOM 2109 C CA . MET A 1 275 ? -8.340 15.249 11.605 1.00 90.69 275 MET A CA 1
ATOM 2110 C C . MET A 1 275 ? -7.170 14.712 12.441 1.00 90.69 275 MET A C 1
ATOM 2112 O O . MET A 1 275 ? -7.329 13.706 13.136 1.00 90.69 275 MET A O 1
ATOM 2116 N N . ILE A 1 276 ? -6.022 15.399 12.422 1.00 93.12 276 ILE A N 1
ATOM 2117 C CA . ILE A 1 276 ? -4.825 15.017 13.188 1.00 93.12 276 ILE A CA 1
ATOM 2118 C C . ILE A 1 276 ? -5.121 15.007 14.692 1.00 93.12 276 ILE A C 1
ATOM 2120 O O . ILE A 1 276 ? -4.869 14.002 15.366 1.00 93.12 276 ILE A O 1
ATOM 2124 N N . GLU A 1 277 ? -5.668 16.100 15.229 1.00 93.19 277 GLU A N 1
ATOM 2125 C CA . GLU A 1 277 ? -5.924 16.217 16.668 1.00 93.19 277 GLU A CA 1
ATOM 2126 C C . GLU A 1 277 ? -7.057 15.290 17.132 1.00 93.19 277 GLU A C 1
ATOM 2128 O O . GLU A 1 277 ? -6.933 14.664 18.192 1.00 93.19 277 GLU A O 1
ATOM 2133 N N . LEU A 1 278 ? -8.111 15.098 16.324 1.00 91.81 278 LEU A N 1
ATOM 2134 C CA . LEU A 1 278 ? -9.147 14.102 16.619 1.00 91.81 278 LEU A CA 1
ATOM 2135 C C . LEU A 1 278 ? -8.543 12.695 16.697 1.00 91.81 278 LEU A C 1
ATOM 2137 O O . LEU A 1 278 ? -8.706 12.009 17.708 1.00 91.81 278 LEU A O 1
ATOM 2141 N N . ALA A 1 279 ? -7.838 12.262 15.649 1.00 92.81 279 ALA A N 1
ATOM 2142 C CA . ALA A 1 279 ? -7.280 10.915 15.574 1.00 92.81 279 ALA A CA 1
ATOM 2143 C C . ALA A 1 279 ? -6.308 10.646 16.729 1.00 92.81 279 ALA A C 1
ATOM 2145 O O . ALA A 1 279 ? -6.335 9.577 17.340 1.00 92.81 279 ALA A O 1
ATOM 2146 N N . LYS A 1 280 ? -5.488 11.638 17.088 1.00 94.62 280 LYS A N 1
ATOM 2147 C CA . LYS A 1 280 ? -4.586 11.585 18.243 1.00 94.62 280 LYS A CA 1
ATOM 2148 C C . LYS A 1 280 ? -5.345 11.443 19.565 1.00 94.62 280 LYS A C 1
ATOM 2150 O O . LYS A 1 280 ? -4.973 10.590 20.373 1.00 94.62 280 LYS A O 1
ATOM 2155 N N . THR A 1 281 ? -6.402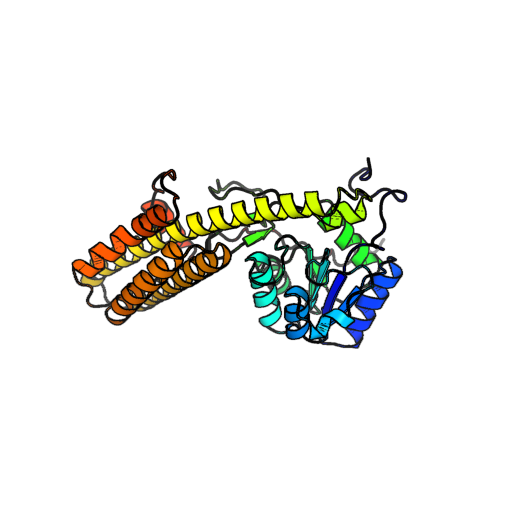 12.227 19.768 1.00 94.44 281 THR A N 1
ATOM 2156 C CA . THR A 1 281 ? -7.221 12.215 20.992 1.00 94.44 281 THR A CA 1
ATOM 2157 C C . THR A 1 281 ? -7.951 10.883 21.154 1.00 94.44 281 THR A C 1
ATOM 2159 O O . THR A 1 281 ? -7.800 10.212 22.178 1.00 94.44 281 THR A O 1
ATOM 2162 N N . LEU A 1 282 ? -8.658 10.436 20.111 1.00 93.38 282 LEU A N 1
ATOM 2163 C CA . LEU A 1 282 ? -9.367 9.155 20.102 1.00 93.38 282 LEU A CA 1
ATOM 2164 C C . LEU A 1 282 ? -8.404 7.986 20.299 1.00 93.38 282 LEU A C 1
ATOM 2166 O O . LEU A 1 282 ? -8.680 7.078 21.077 1.00 93.38 282 LEU A O 1
ATOM 2170 N N . ARG A 1 283 ? -7.222 8.024 19.675 1.00 95.00 283 ARG A N 1
ATOM 2171 C CA . ARG A 1 283 ? -6.193 6.998 19.876 1.00 95.00 283 ARG A CA 1
ATOM 2172 C C . ARG A 1 283 ? -5.740 6.902 21.333 1.00 95.00 283 ARG A C 1
ATOM 2174 O O . ARG A 1 283 ? -5.570 5.790 21.826 1.00 95.00 283 ARG A O 1
ATOM 2181 N N . GLN A 1 284 ? -5.547 8.026 22.027 1.00 95.25 284 GLN A N 1
ATOM 2182 C CA . GLN A 1 284 ? -5.182 8.028 23.451 1.00 95.25 284 GLN A CA 1
ATOM 2183 C C . GLN A 1 284 ? -6.302 7.457 24.331 1.00 95.25 284 GLN A C 1
ATOM 2185 O O . GLN A 1 284 ? -6.032 6.671 25.244 1.00 95.25 284 GLN A O 1
ATOM 2190 N N . GLN A 1 285 ? -7.557 7.799 24.034 1.00 94.44 285 GLN A N 1
ATOM 2191 C CA . GLN A 1 285 ? -8.720 7.248 24.732 1.00 94.44 285 GLN A CA 1
ATOM 2192 C C . GLN A 1 285 ? -8.848 5.738 24.498 1.00 94.44 285 GLN A C 1
ATOM 2194 O O . GLN A 1 285 ? -8.871 4.979 25.464 1.00 94.44 285 GLN A O 1
ATOM 2199 N N . ILE A 1 286 ? -8.801 5.276 23.244 1.00 94.56 286 ILE A N 1
ATOM 2200 C CA . ILE A 1 286 ? -8.821 3.847 22.891 1.00 94.56 286 ILE A CA 1
ATOM 2201 C C . ILE A 1 286 ? -7.674 3.106 23.581 1.00 94.56 286 ILE A C 1
ATOM 2203 O O . ILE A 1 286 ? -7.874 2.017 24.107 1.00 94.56 286 ILE A O 1
ATOM 2207 N N . GLN A 1 287 ? -6.475 3.692 23.638 1.00 95.06 287 GLN A N 1
ATOM 2208 C CA . GLN A 1 287 ? -5.332 3.080 24.317 1.00 95.06 287 GLN A CA 1
ATOM 2209 C C . GLN A 1 287 ? -5.551 2.956 25.832 1.00 95.06 287 GLN A C 1
ATOM 2211 O O . GLN A 1 287 ? -5.078 1.998 26.442 1.00 95.06 287 GLN A O 1
ATOM 2216 N N . THR A 1 288 ? -6.263 3.906 26.437 1.00 93.88 288 THR A N 1
ATOM 2217 C CA . THR A 1 288 ? -6.627 3.873 27.859 1.00 93.88 288 THR A CA 1
ATOM 2218 C C . THR A 1 288 ? -7.665 2.781 28.114 1.00 93.88 288 THR A C 1
ATOM 2220 O O . THR A 1 288 ? -7.458 1.942 28.989 1.00 93.88 288 THR A O 1
ATOM 2223 N N . ILE A 1 289 ? -8.708 2.714 27.282 1.00 92.56 289 ILE A N 1
ATOM 2224 C CA . ILE A 1 289 ? -9.750 1.678 27.320 1.00 92.56 289 ILE A CA 1
ATOM 2225 C C . ILE A 1 289 ? -9.138 0.283 27.138 1.00 92.56 289 ILE A C 1
ATOM 2227 O O . ILE A 1 289 ? -9.400 -0.626 27.923 1.00 92.56 289 ILE A O 1
ATOM 2231 N N . ALA A 1 290 ? -8.239 0.122 26.166 1.00 90.81 290 ALA A N 1
ATOM 2232 C CA . ALA A 1 290 ? -7.585 -1.147 25.856 1.00 90.81 290 ALA A CA 1
ATOM 2233 C C . ALA A 1 290 ? -6.752 -1.713 27.021 1.00 90.81 290 ALA A C 1
ATOM 2235 O O . ALA A 1 290 ? -6.520 -2.920 27.070 1.00 90.81 290 ALA A O 1
ATOM 2236 N N . ARG A 1 291 ? -6.294 -0.880 27.969 1.00 89.88 291 ARG A N 1
ATOM 2237 C CA . ARG A 1 291 ? -5.580 -1.345 29.176 1.00 89.88 291 ARG A CA 1
ATOM 2238 C C . ARG A 1 291 ? -6.511 -1.973 30.214 1.00 89.88 291 ARG A C 1
ATOM 2240 O O . ARG A 1 291 ? -6.040 -2.797 30.991 1.00 89.88 291 ARG A O 1
ATOM 2247 N N . ARG A 1 292 ? -7.795 -1.607 30.201 1.00 87.50 292 ARG A N 1
ATOM 2248 C CA . ARG A 1 292 ? -8.851 -2.073 31.116 1.00 87.50 292 ARG A CA 1
ATOM 2249 C C . ARG A 1 292 ? -9.985 -2.792 30.376 1.00 87.50 292 ARG A C 1
ATOM 2251 O O . ARG A 1 292 ? -11.149 -2.690 30.748 1.00 87.50 292 ARG A O 1
ATOM 2258 N N . TRP A 1 293 ? -9.643 -3.494 29.294 1.00 80.56 293 TRP A N 1
ATOM 2259 C CA . TRP A 1 293 ? -10.593 -4.144 28.380 1.00 80.56 293 TRP A CA 1
ATOM 2260 C C . TRP A 1 293 ? -11.531 -5.160 29.064 1.00 80.56 293 TRP A C 1
ATOM 2262 O O . TRP A 1 293 ? -12.603 -5.458 28.544 1.00 80.56 293 TRP A O 1
ATOM 2272 N N . ASP A 1 294 ? -11.132 -5.693 30.218 1.00 78.19 294 ASP A N 1
ATOM 2273 C CA . ASP A 1 294 ? -11.877 -6.637 31.053 1.00 78.19 294 ASP A CA 1
ATOM 2274 C C . ASP A 1 294 ? -12.914 -5.964 31.968 1.00 78.19 294 ASP A C 1
ATOM 2276 O O . ASP A 1 294 ? -13.829 -6.627 32.454 1.00 78.19 294 ASP A O 1
ATOM 2280 N N . SER A 1 295 ? -12.819 -4.649 32.164 1.00 84.38 295 SER A N 1
ATOM 2281 C CA . SER A 1 295 ? -13.691 -3.869 33.044 1.00 84.38 295 SER A CA 1
ATOM 2282 C C . SER A 1 295 ? -14.103 -2.549 32.385 1.00 84.38 295 SER A C 1
ATOM 2284 O O . SER A 1 295 ? -13.836 -1.469 32.914 1.00 84.38 295 SER A O 1
ATOM 2286 N N . LEU A 1 296 ? -14.755 -2.643 31.221 1.00 85.50 296 LEU A N 1
ATOM 2287 C CA . LEU A 1 296 ? -15.282 -1.481 30.500 1.00 85.50 296 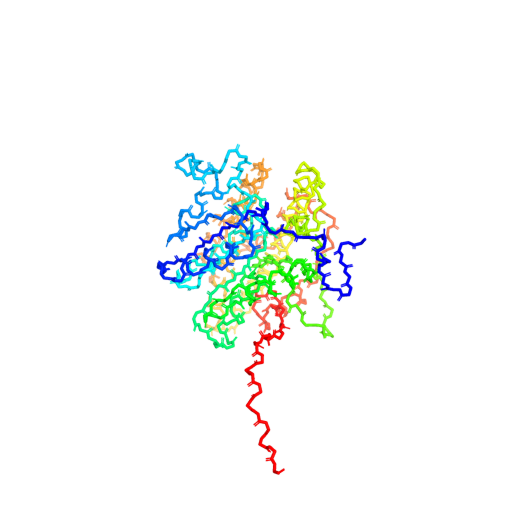LEU A CA 1
ATOM 2288 C C . LEU A 1 296 ? -16.425 -0.810 31.275 1.00 85.50 296 LEU A C 1
ATOM 2290 O O . LEU A 1 296 ? -17.396 -1.461 31.668 1.00 85.50 296 LEU A O 1
ATOM 2294 N N . GLU A 1 297 ? -16.316 0.503 31.462 1.00 89.19 297 GLU A N 1
ATOM 2295 C CA . GLU A 1 297 ? -17.351 1.335 32.082 1.00 89.19 297 GLU A CA 1
ATOM 2296 C C . GLU A 1 297 ? -18.398 1.780 31.048 1.00 89.19 297 GLU A C 1
ATOM 2298 O O . GLU A 1 297 ? -18.169 1.741 29.839 1.00 89.19 297 GLU A O 1
ATOM 2303 N N . GLU A 1 298 ? -19.553 2.268 31.505 1.00 88.50 298 GLU A N 1
ATOM 2304 C CA . GLU A 1 298 ? -20.615 2.767 30.614 1.00 88.50 298 GLU A CA 1
ATOM 2305 C C . GLU A 1 298 ? -20.119 3.889 29.680 1.00 88.50 298 GLU A C 1
ATOM 2307 O O . GLU A 1 298 ? -20.468 3.921 28.500 1.00 88.50 298 GLU A O 1
ATOM 2312 N N . GLN A 1 299 ? -19.227 4.752 30.176 1.00 89.94 299 GLN A N 1
ATOM 2313 C CA . GLN A 1 299 ? -18.587 5.807 29.384 1.00 89.94 299 GLN A CA 1
ATOM 2314 C C . GLN A 1 299 ? -17.688 5.248 28.269 1.00 89.94 299 GLN A C 1
ATOM 2316 O O . GLN A 1 299 ? -17.689 5.786 27.162 1.00 89.94 299 GLN A O 1
ATOM 2321 N N . ASP A 1 300 ? -16.970 4.147 28.524 1.00 91.81 300 ASP A N 1
ATOM 2322 C CA . ASP A 1 300 ? -16.130 3.493 27.514 1.00 91.81 300 ASP A CA 1
ATOM 2323 C C . ASP A 1 300 ? -17.000 2.917 26.387 1.00 91.81 300 ASP A C 1
ATOM 2325 O O . ASP A 1 300 ? -16.679 3.057 25.207 1.00 91.81 300 ASP A O 1
ATOM 2329 N N . LEU A 1 301 ? -18.135 2.305 26.746 1.00 89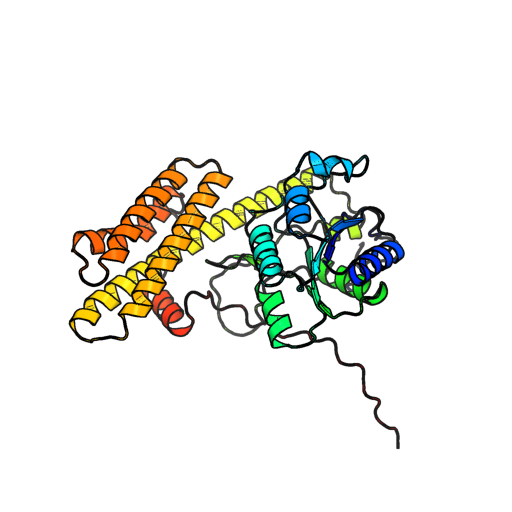.94 301 LEU A N 1
ATOM 2330 C CA . LEU A 1 301 ? -19.087 1.743 25.784 1.00 89.94 301 LEU A CA 1
ATOM 2331 C C . LEU A 1 301 ? -19.741 2.827 24.919 1.00 89.94 301 LEU A C 1
ATOM 2333 O O . LEU A 1 301 ? -19.943 2.607 23.724 1.00 89.94 301 LEU A O 1
ATOM 2337 N N . HIS A 1 302 ? -20.055 3.987 25.503 1.00 90.25 302 HIS A N 1
ATOM 2338 C CA . HIS A 1 302 ? -20.549 5.145 24.758 1.00 90.25 302 HIS A CA 1
ATOM 2339 C C . HIS A 1 302 ? -19.519 5.640 23.742 1.00 90.25 302 HIS A C 1
ATOM 2341 O O . HIS A 1 302 ? -19.828 5.742 22.558 1.00 90.25 302 HIS A O 1
ATOM 2347 N N . LEU A 1 303 ? -18.275 5.850 24.176 1.00 89.94 303 LEU A N 1
ATOM 2348 C CA . LEU A 1 303 ? -17.200 6.293 23.291 1.00 89.94 303 LEU A CA 1
ATOM 2349 C C . LEU A 1 303 ? -16.966 5.314 22.137 1.00 89.94 303 LEU A C 1
ATOM 2351 O O . LEU A 1 303 ? -16.861 5.733 20.986 1.00 89.94 303 LEU A O 1
ATOM 2355 N N . LEU A 1 304 ? -16.902 4.009 22.424 1.00 89.94 304 LEU A N 1
ATOM 2356 C CA . LEU A 1 304 ? -16.722 2.987 21.391 1.00 89.94 304 LEU A CA 1
ATOM 2357 C C . LEU A 1 304 ? -17.868 3.007 20.373 1.00 89.94 304 LEU A C 1
ATOM 2359 O O . LEU A 1 304 ? -17.606 2.88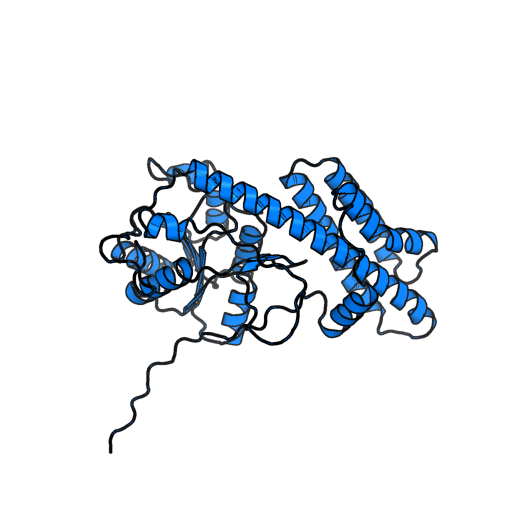3 19.176 1.00 89.94 304 LEU A O 1
ATOM 2363 N N . ARG A 1 305 ? -19.114 3.191 20.825 1.00 88.06 305 ARG A N 1
ATOM 2364 C CA . ARG A 1 305 ? -20.292 3.259 19.949 1.00 88.06 305 ARG A CA 1
ATOM 2365 C C . ARG A 1 305 ? -20.227 4.452 18.997 1.00 88.06 305 ARG A C 1
ATOM 2367 O O . ARG A 1 305 ? -20.492 4.284 17.809 1.00 88.06 305 ARG A O 1
ATOM 2374 N N . ASP A 1 306 ? -19.817 5.606 19.506 1.00 87.38 306 ASP A N 1
ATOM 2375 C CA . ASP A 1 306 ? -19.844 6.863 18.756 1.00 87.38 306 ASP A CA 1
ATOM 2376 C C . ASP A 1 306 ? -18.587 7.052 17.882 1.00 87.38 306 ASP A C 1
ATOM 2378 O O . ASP A 1 306 ? -18.553 7.912 17.003 1.00 87.38 306 ASP A O 1
ATOM 2382 N N . LEU A 1 307 ? -17.553 6.221 18.069 1.00 84.50 307 LEU A N 1
ATOM 2383 C CA . LEU A 1 307 ? -16.242 6.362 17.429 1.00 84.50 307 LEU A CA 1
ATOM 2384 C C . LEU A 1 307 ? -16.305 6.452 15.898 1.00 84.50 307 LEU A C 1
ATOM 2386 O O . LEU A 1 307 ? -15.696 7.338 15.299 1.00 84.50 307 LEU A O 1
ATOM 2390 N N . GLY A 1 308 ? -17.016 5.520 15.257 1.00 77.12 308 GLY A N 1
ATOM 2391 C CA . GLY A 1 308 ? -17.109 5.478 13.797 1.00 77.12 308 GLY A CA 1
ATOM 2392 C C . GLY A 1 308 ? -17.819 6.709 13.231 1.00 77.12 308 GLY A C 1
ATOM 2393 O O . GLY A 1 308 ? -17.416 7.233 12.195 1.00 77.12 308 GLY A O 1
ATOM 2394 N N . GLU A 1 309 ? -18.844 7.198 13.927 1.00 80.62 309 GLU A N 1
ATOM 2395 C CA . GLU A 1 309 ? -19.629 8.362 13.517 1.00 80.62 309 GLU A CA 1
ATOM 2396 C C . GLU A 1 309 ? -18.864 9.671 13.746 1.00 80.62 309 GLU A C 1
ATOM 2398 O O . GLU A 1 309 ? -18.808 10.508 12.844 1.00 80.62 309 GLU A O 1
ATOM 2403 N N . ALA A 1 310 ? -18.168 9.799 14.880 1.00 80.94 310 ALA A N 1
ATOM 2404 C CA . ALA A 1 310 ? -17.276 10.921 15.161 1.00 80.94 310 ALA A CA 1
ATOM 2405 C C . ALA A 1 310 ? -16.199 11.070 14.075 1.00 80.94 310 ALA A C 1
ATOM 2407 O O . ALA A 1 310 ? -15.986 12.164 13.553 1.00 80.94 310 ALA A O 1
ATOM 2408 N N . VAL A 1 311 ? -15.573 9.956 13.676 1.00 81.88 311 VAL A N 1
ATOM 2409 C CA . VAL A 1 311 ? -14.591 9.949 12.585 1.00 81.88 311 VAL A CA 1
ATOM 2410 C C . VAL A 1 311 ? -15.240 10.399 11.278 1.00 81.88 311 VAL A C 1
ATOM 2412 O O . VAL A 1 311 ? -14.722 11.333 10.675 1.00 81.88 311 VAL A O 1
ATOM 2415 N N . LYS A 1 312 ? -16.386 9.822 10.875 1.00 81.00 312 LYS A N 1
ATOM 2416 C CA . LYS A 1 312 ? -17.116 10.214 9.648 1.00 81.00 312 LYS A CA 1
ATOM 2417 C C . LYS A 1 312 ? -17.461 11.704 9.604 1.00 81.00 312 LYS A C 1
ATOM 2419 O O . LYS A 1 312 ? -17.290 12.328 8.558 1.00 81.00 312 LYS A O 1
ATOM 2424 N N . MET A 1 313 ? -17.943 12.268 10.712 1.00 81.25 313 MET A N 1
ATOM 2425 C CA . MET A 1 313 ? -18.323 13.681 10.791 1.00 81.25 313 MET A CA 1
ATOM 2426 C C . MET A 1 313 ? -17.117 14.601 10.592 1.00 81.25 313 MET A C 1
ATOM 2428 O O . MET A 1 313 ? -17.188 15.543 9.807 1.00 81.25 313 MET A O 1
ATOM 2432 N N . THR A 1 314 ? -15.994 14.316 11.254 1.00 77.69 314 THR A N 1
ATOM 2433 C CA . THR A 1 314 ? -14.793 15.162 11.170 1.00 77.69 314 THR A CA 1
ATOM 2434 C C . THR A 1 314 ? -14.111 15.104 9.808 1.00 77.69 314 THR A C 1
ATOM 2436 O O . THR A 1 314 ? -13.547 16.101 9.366 1.00 77.69 314 THR A O 1
ATOM 2439 N N . ILE A 1 315 ? -14.179 13.965 9.122 1.00 73.75 315 ILE A N 1
ATOM 2440 C CA . ILE A 1 315 ? -13.580 13.790 7.790 1.00 73.75 315 ILE A CA 1
ATOM 2441 C C . ILE A 1 315 ? -14.531 14.175 6.643 1.00 73.75 315 ILE A C 1
ATOM 2443 O O . ILE A 1 315 ? -14.196 13.969 5.482 1.00 73.75 315 ILE A O 1
ATOM 2447 N N . GLY A 1 316 ? -15.713 14.729 6.947 1.00 71.88 316 GLY A N 1
ATOM 2448 C CA . GLY A 1 316 ? -16.665 15.206 5.939 1.00 71.88 316 GLY A CA 1
ATOM 2449 C C . GLY A 1 316 ? -17.409 14.102 5.176 1.00 71.88 316 GLY A C 1
ATOM 2450 O O . GLY A 1 316 ? -18.078 14.389 4.188 1.00 71.88 316 GLY A O 1
ATOM 2451 N N . LEU A 1 317 ? -17.366 12.850 5.642 1.00 65.31 317 LEU A N 1
ATOM 2452 C CA . LEU A 1 317 ? -18.016 11.691 5.007 1.00 65.31 317 LEU A CA 1
ATOM 2453 C C . LEU A 1 317 ? -19.516 11.559 5.352 1.00 65.31 317 LEU A C 1
ATOM 2455 O O . LEU A 1 317 ? -20.067 10.460 5.415 1.00 65.31 317 LEU A O 1
ATOM 2459 N N . VAL A 1 318 ? -20.198 12.687 5.567 1.00 52.25 318 VAL A N 1
ATOM 2460 C CA . VAL A 1 318 ? -21.574 12.778 6.100 1.00 52.25 318 VAL A CA 1
ATOM 2461 C C . VAL A 1 318 ? -22.621 12.091 5.199 1.00 52.25 318 VAL A C 1
ATOM 2463 O O . VAL A 1 318 ? -23.715 11.772 5.654 1.00 52.25 318 VAL A O 1
ATOM 2466 N N . ALA A 1 319 ? -22.290 11.812 3.934 1.00 48.25 319 ALA A N 1
ATOM 2467 C CA . ALA A 1 319 ? -23.216 11.277 2.935 1.00 48.25 319 ALA A CA 1
ATOM 2468 C C . ALA A 1 319 ? -23.229 9.741 2.790 1.00 48.25 319 ALA A C 1
ATOM 2470 O O . ALA A 1 319 ? -23.990 9.221 1.973 1.00 48.25 319 ALA A O 1
ATOM 2471 N N . LEU A 1 320 ? -22.408 8.994 3.535 1.00 48.84 320 LEU A N 1
ATOM 2472 C CA . LEU A 1 320 ? -22.347 7.540 3.362 1.00 48.84 320 LEU A CA 1
ATOM 2473 C C . LEU A 1 320 ? -23.465 6.831 4.140 1.00 48.84 320 LEU A C 1
ATOM 2475 O O . LEU A 1 320 ? -23.592 7.062 5.348 1.00 48.84 320 LEU A O 1
ATOM 2479 N N . PRO A 1 321 ? -24.237 5.926 3.501 1.00 52.53 321 PRO A N 1
ATOM 2480 C CA . PRO A 1 321 ? -25.207 5.093 4.199 1.00 52.53 321 PRO A CA 1
ATOM 2481 C C . PRO A 1 321 ? -24.540 4.413 5.392 1.00 52.53 321 PRO A C 1
ATOM 2483 O O . PRO A 1 321 ? -23.404 3.940 5.290 1.00 52.53 321 PRO A O 1
ATOM 2486 N N . ASN A 1 322 ? -25.230 4.345 6.532 1.00 53.94 322 ASN A N 1
ATOM 2487 C CA . ASN A 1 322 ? -24.729 3.528 7.627 1.00 53.94 322 ASN A CA 1
ATOM 2488 C C . ASN A 1 322 ? -24.669 2.077 7.137 1.00 53.94 322 ASN A C 1
ATOM 2490 O O . ASN A 1 322 ? -25.709 1.528 6.765 1.00 53.94 322 ASN A O 1
ATOM 2494 N N . PRO A 1 323 ? -23.469 1.473 7.065 1.00 63.34 323 PRO A N 1
ATOM 2495 C CA . PRO A 1 323 ? -23.352 0.119 6.565 1.00 63.34 323 PRO A CA 1
ATOM 2496 C C . PRO A 1 323 ? -24.100 -0.829 7.504 1.00 63.34 323 PRO A C 1
ATOM 2498 O O . PRO A 1 323 ? -24.261 -0.536 8.690 1.00 63.34 323 PRO A O 1
ATOM 2501 N N . ASP A 1 324 ? -24.536 -1.983 6.998 1.00 71.38 324 ASP A N 1
ATOM 2502 C CA . ASP A 1 324 ? -25.070 -3.050 7.846 1.00 71.38 324 ASP A CA 1
ATOM 2503 C C . ASP A 1 324 ? -23.933 -3.622 8.710 1.00 71.38 324 ASP A C 1
ATOM 2505 O O . ASP A 1 324 ? -23.254 -4.588 8.346 1.00 71.38 324 ASP A O 1
ATOM 2509 N N . ILE A 1 325 ? -23.700 -2.971 9.855 1.00 70.81 325 ILE A N 1
ATOM 2510 C CA . ILE A 1 325 ? -22.621 -3.285 10.795 1.00 70.81 325 ILE A CA 1
ATOM 2511 C C . ILE A 1 325 ? -22.709 -4.748 11.238 1.00 70.81 325 ILE A C 1
ATOM 2513 O O . ILE A 1 325 ? -21.674 -5.390 11.392 1.00 70.81 325 ILE A O 1
ATOM 2517 N N . ASN A 1 326 ? -23.913 -5.312 11.369 1.00 72.19 326 ASN A N 1
ATOM 2518 C CA . ASN A 1 326 ? -24.094 -6.704 11.780 1.00 72.19 326 ASN A CA 1
ATOM 2519 C C . ASN A 1 326 ? -23.584 -7.676 10.707 1.00 72.19 326 ASN A C 1
ATOM 2521 O O . ASN A 1 326 ? -22.910 -8.662 11.018 1.00 72.19 326 ASN A O 1
ATOM 2525 N N . ASN A 1 327 ? -23.880 -7.413 9.433 1.00 71.19 327 ASN A N 1
ATOM 2526 C CA . ASN A 1 327 ? -23.389 -8.238 8.329 1.00 71.19 327 ASN A CA 1
ATOM 2527 C C . ASN A 1 327 ? -21.867 -8.100 8.145 1.00 71.19 327 ASN A C 1
ATOM 2529 O O . ASN A 1 327 ? -21.155 -9.100 7.987 1.00 71.19 327 ASN A O 1
ATOM 2533 N N . LEU A 1 328 ? -21.340 -6.878 8.257 1.00 68.88 328 LEU A N 1
ATOM 2534 C CA . LEU A 1 328 ? -19.896 -6.644 8.231 1.00 68.88 328 LEU A CA 1
ATOM 2535 C C . LEU A 1 328 ? -19.181 -7.333 9.401 1.00 68.88 328 LEU A C 1
ATOM 2537 O O . LEU A 1 328 ? -18.170 -7.994 9.184 1.00 68.88 328 LEU A O 1
ATOM 2541 N N . ALA A 1 329 ? -19.734 -7.273 10.614 1.00 70.19 329 ALA A N 1
ATOM 2542 C CA . ALA A 1 329 ? -19.205 -7.963 11.789 1.00 70.19 329 ALA A CA 1
ATOM 2543 C C . ALA A 1 329 ? -19.195 -9.489 11.612 1.00 70.19 329 ALA A C 1
ATOM 2545 O O . ALA A 1 329 ? -18.204 -10.144 11.934 1.00 70.19 329 ALA A O 1
ATOM 2546 N N . ARG A 1 330 ? -20.252 -10.076 11.031 1.00 73.19 330 ARG A N 1
ATOM 2547 C CA . ARG A 1 330 ? -20.276 -11.509 10.674 1.00 73.19 330 ARG A CA 1
ATOM 2548 C C . ARG A 1 330 ? -19.200 -11.862 9.650 1.00 73.19 330 ARG A C 1
ATOM 2550 O O . ARG A 1 330 ? -18.529 -12.884 9.790 1.00 73.19 330 ARG A O 1
ATOM 2557 N N . THR A 1 331 ? -19.026 -11.017 8.637 1.00 67.38 331 THR A N 1
ATOM 2558 C CA . THR A 1 331 ? -17.998 -11.194 7.602 1.00 67.38 331 THR A CA 1
ATOM 2559 C C . THR A 1 331 ? -16.600 -11.130 8.212 1.00 67.38 331 THR A C 1
ATOM 2561 O O . THR A 1 331 ? -15.784 -12.016 7.958 1.00 67.38 331 THR A O 1
ATOM 2564 N N . TYR A 1 332 ? -16.366 -10.154 9.087 1.00 68.69 332 TYR A N 1
ATOM 2565 C CA . TYR A 1 332 ? -15.127 -9.987 9.833 1.00 68.69 332 TYR A CA 1
ATOM 2566 C C . TYR A 1 332 ? -14.849 -11.196 10.741 1.00 68.69 332 TYR A C 1
ATOM 2568 O O . TYR A 1 332 ? -13.757 -11.747 10.705 1.00 68.69 332 TYR A O 1
ATOM 2576 N N . LYS A 1 333 ? -15.826 -11.705 11.510 1.00 70.00 333 LYS A N 1
ATOM 2577 C CA . LYS A 1 333 ? -15.630 -12.920 12.336 1.00 70.00 333 LYS A CA 1
ATOM 2578 C C . LYS A 1 333 ? -15.238 -14.145 11.493 1.00 70.00 333 LYS A C 1
ATOM 2580 O O . LYS A 1 333 ? -14.481 -14.990 11.961 1.00 70.00 333 LYS A O 1
ATOM 2585 N N . LYS A 1 334 ? -15.740 -14.248 10.256 1.00 67.00 334 LYS A N 1
ATOM 2586 C CA . LYS A 1 334 ? -15.463 -15.371 9.344 1.00 67.00 334 LYS A CA 1
ATOM 2587 C C . LYS A 1 334 ? -14.097 -15.273 8.651 1.00 67.00 334 LYS A C 1
ATOM 2589 O O . LYS A 1 334 ? -13.520 -16.309 8.327 1.00 67.00 334 LYS A O 1
ATOM 2594 N N . HIS A 1 335 ? -13.606 -14.062 8.386 1.00 62.72 335 HIS A N 1
ATOM 2595 C CA . HIS A 1 335 ? -12.448 -13.832 7.511 1.00 62.72 335 HIS A CA 1
ATOM 2596 C C . HIS A 1 335 ? -11.310 -12.994 8.141 1.00 62.72 335 HIS A C 1
ATOM 2598 O O . HIS A 1 335 ? -10.234 -12.907 7.554 1.00 62.72 335 HIS A O 1
ATOM 2604 N N . GLY A 1 336 ? -11.502 -12.445 9.344 1.00 61.03 336 GLY A N 1
ATOM 2605 C CA . GLY A 1 336 ? -10.582 -11.536 10.038 1.00 61.03 336 GLY A CA 1
ATOM 2606 C C . GLY A 1 336 ? -10.700 -10.072 9.591 1.00 61.03 336 GLY A C 1
ATOM 2607 O O . GLY A 1 336 ? -11.655 -9.685 8.926 1.00 61.03 336 GLY A O 1
ATOM 2608 N N . GLU A 1 337 ? -9.684 -9.267 9.932 1.00 48.50 337 GLU A N 1
ATOM 2609 C CA . GLU A 1 337 ? -9.497 -7.861 9.488 1.00 48.50 337 GLU A CA 1
ATOM 2610 C C . GLU A 1 337 ? -9.284 -7.690 8.015 1.00 48.50 337 GLU A C 1
ATOM 2612 O O . GLU A 1 337 ? -9.299 -6.572 7.511 1.00 48.50 337 GLU A O 1
ATOM 2617 N N . GLN A 1 338 ? -9.030 -8.808 7.361 1.00 42.03 338 GLN A N 1
ATOM 2618 C CA . GLN A 1 338 ? -8.912 -8.867 5.941 1.00 42.03 338 GLN A CA 1
ATOM 2619 C C . GLN A 1 338 ? -10.303 -8.488 5.395 1.00 42.03 338 GLN A C 1
ATOM 2621 O O . GLN A 1 338 ? -11.238 -9.290 5.509 1.00 42.03 338 GLN A O 1
ATOM 2626 N N . PRO A 1 339 ? -10.474 -7.322 4.740 1.00 43.56 339 PRO A N 1
ATOM 2627 C CA . PRO A 1 339 ? -11.292 -7.320 3.528 1.00 43.56 339 PRO A CA 1
ATOM 2628 C C . PRO A 1 339 ? -10.966 -8.618 2.794 1.00 43.56 339 PRO A C 1
ATOM 2630 O O . PRO A 1 339 ? -9.788 -8.963 2.717 1.00 43.56 339 PRO A O 1
ATOM 2633 N N . ILE A 1 340 ? -11.973 -9.379 2.355 1.00 40.84 340 ILE A N 1
ATOM 2634 C CA . ILE A 1 340 ? -11.756 -10.648 1.645 1.00 40.84 340 ILE A CA 1
ATOM 2635 C C . ILE A 1 340 ? -10.646 -10.387 0.627 1.00 40.84 340 ILE A C 1
ATOM 2637 O O . ILE A 1 340 ? -10.893 -9.632 -0.319 1.00 40.84 340 ILE A O 1
ATOM 2641 N N . PRO A 1 341 ? -9.420 -10.902 0.852 1.00 38.53 341 PRO A N 1
ATOM 2642 C CA . PRO A 1 341 ? -8.338 -10.590 -0.037 1.00 38.53 341 PRO A CA 1
ATOM 2643 C C . PRO A 1 341 ? -8.777 -11.220 -1.341 1.00 38.53 341 PRO A C 1
ATOM 2645 O O . PRO A 1 341 ? -9.270 -12.360 -1.329 1.00 38.53 341 PRO A O 1
ATOM 2648 N N . PRO A 1 342 ? -8.679 -10.483 -2.442 1.00 39.94 342 PRO A N 1
ATOM 2649 C CA . PRO A 1 342 ? -9.001 -11.066 -3.704 1.00 39.94 342 PRO A CA 1
ATOM 2650 C C . PRO A 1 342 ? -8.258 -12.396 -3.871 1.00 39.94 342 PRO A C 1
ATOM 2652 O O . PRO A 1 342 ? -7.027 -12.464 -3.818 1.00 39.94 342 PRO A O 1
ATOM 2655 N N . GLN A 1 343 ? -9.019 -13.480 -3.978 1.00 41.59 343 GLN A N 1
ATOM 2656 C CA . GLN A 1 343 ? -8.472 -14.777 -4.331 1.00 41.59 343 GLN A CA 1
ATOM 2657 C C . GLN A 1 343 ? -8.327 -14.714 -5.847 1.00 41.59 343 GLN A C 1
ATOM 2659 O O . GLN A 1 343 ? -9.315 -14.830 -6.562 1.00 41.59 343 GLN A O 1
ATOM 2664 N N . GLY A 1 344 ? -7.113 -14.380 -6.286 1.00 35.25 344 GLY A N 1
ATOM 2665 C CA . GLY A 1 344 ? -6.646 -14.378 -7.672 1.00 35.25 344 GLY A CA 1
ATOM 2666 C C . GLY A 1 344 ? -5.916 -15.681 -8.007 1.00 35.25 344 GLY A C 1
ATOM 2667 O O . GLY A 1 344 ? -5.336 -16.257 -7.080 1.00 35.25 344 GLY A O 1
ATOM 2668 N N . PRO A 1 345 ? -5.845 -16.152 -9.269 1.00 34.41 345 PRO A N 1
ATOM 2669 C CA . PRO A 1 345 ? -5.053 -17.331 -9.559 1.00 34.41 345 PRO A CA 1
ATOM 2670 C C . PRO A 1 345 ? -3.575 -16.933 -9.512 1.00 34.41 345 PRO A C 1
ATOM 2672 O O . PRO A 1 345 ? -3.172 -15.816 -9.849 1.00 34.41 345 PRO A O 1
ATOM 2675 N N . LEU A 1 346 ? -2.734 -17.887 -9.159 1.00 36.81 346 LEU A N 1
ATOM 2676 C CA . LEU A 1 346 ? -1.324 -17.798 -9.484 1.00 36.81 346 LEU A CA 1
ATOM 2677 C C . LEU A 1 346 ? -1.142 -17.986 -10.990 1.00 36.81 346 LEU A C 1
ATOM 2679 O O . LEU A 1 346 ? -1.322 -19.093 -11.492 1.00 36.81 346 LEU A O 1
ATOM 2683 N N . MET A 1 347 ? -0.726 -16.940 -11.704 1.00 34.47 347 MET A N 1
ATOM 2684 C CA . MET A 1 347 ? -0.047 -17.134 -12.985 1.00 34.47 347 MET A CA 1
ATOM 2685 C C . MET A 1 347 ? 1.400 -17.534 -12.696 1.00 34.47 347 MET A C 1
ATOM 2687 O O . MET A 1 347 ? 2.304 -16.706 -12.649 1.00 34.47 347 MET A O 1
ATOM 2691 N N . VAL A 1 348 ? 1.610 -18.829 -12.464 1.00 39.88 348 VAL A N 1
ATOM 2692 C CA . VAL A 1 348 ? 2.944 -19.423 -12.589 1.00 39.88 348 VAL A CA 1
ATOM 2693 C C . VAL A 1 348 ? 3.249 -19.490 -14.090 1.00 39.88 348 VAL A C 1
ATOM 2695 O O . VAL A 1 348 ? 2.356 -19.879 -14.853 1.00 39.88 348 VAL A O 1
ATOM 2698 N N . PRO A 1 349 ? 4.460 -19.128 -14.554 1.00 33.53 349 PRO A N 1
ATOM 2699 C CA . PRO A 1 349 ? 4.877 -19.466 -15.909 1.00 33.53 349 PRO A CA 1
ATOM 2700 C C . PRO A 1 349 ? 4.608 -20.954 -16.136 1.00 33.53 349 PRO A C 1
ATOM 2702 O O . PRO A 1 349 ? 4.925 -21.773 -15.270 1.00 33.53 349 PRO A O 1
ATOM 2705 N N . LYS A 1 350 ? 4.011 -21.327 -17.274 1.00 33.72 350 LYS A N 1
ATOM 2706 C CA . LYS A 1 350 ? 3.990 -22.739 -17.661 1.00 33.72 350 LYS A CA 1
ATOM 2707 C C . LYS A 1 350 ? 5.450 -23.186 -17.680 1.00 33.72 350 LYS A C 1
ATOM 2709 O O . LYS A 1 350 ? 6.220 -22.677 -18.491 1.00 33.72 350 LYS A O 1
ATOM 2714 N N . ASN A 1 351 ? 5.843 -24.081 -16.770 1.00 33.66 351 ASN A N 1
ATOM 2715 C CA . ASN A 1 351 ? 7.078 -24.835 -16.950 1.00 33.66 351 ASN A CA 1
ATOM 2716 C C . ASN A 1 351 ? 6.992 -25.396 -18.367 1.00 33.66 351 ASN A C 1
ATOM 2718 O O . ASN A 1 351 ? 6.004 -26.065 -18.674 1.00 33.66 351 ASN A O 1
ATOM 2722 N N . GLY A 1 352 ? 7.941 -25.002 -19.221 1.00 34.69 352 GLY A N 1
ATOM 2723 C CA . GLY A 1 352 ? 7.918 -25.327 -20.641 1.00 34.69 352 GLY A CA 1
ATOM 2724 C C . GLY A 1 352 ? 7.592 -26.798 -20.839 1.00 34.69 352 GLY A C 1
ATOM 2725 O O . GLY A 1 352 ? 8.053 -27.628 -20.047 1.00 34.69 352 GLY A O 1
ATOM 2726 N N . ASP A 1 353 ? 6.758 -27.078 -21.843 1.00 32.28 353 ASP A N 1
ATOM 2727 C CA . ASP A 1 353 ? 6.391 -28.424 -22.270 1.00 32.28 353 ASP A CA 1
ATOM 2728 C C . ASP A 1 353 ? 7.579 -29.364 -22.082 1.00 32.28 353 ASP A C 1
ATOM 2730 O O . ASP A 1 353 ? 8.589 -29.286 -22.788 1.00 32.28 353 ASP A O 1
ATOM 2734 N N . LYS A 1 354 ? 7.471 -30.267 -21.102 1.00 33.97 354 LYS A N 1
ATOM 2735 C CA . LYS A 1 354 ? 8.229 -31.504 -21.191 1.00 33.97 354 LYS A CA 1
ATOM 2736 C C . LYS A 1 354 ? 7.621 -32.206 -22.386 1.00 33.97 354 LYS A C 1
ATOM 2738 O O . LYS A 1 354 ? 6.501 -32.694 -22.278 1.00 33.97 354 LYS A O 1
ATOM 2743 N N . GLY A 1 355 ? 8.340 -32.128 -23.503 1.00 35.09 355 GLY A N 1
ATOM 2744 C CA . GLY A 1 355 ? 7.912 -32.633 -24.792 1.00 35.09 355 GLY A CA 1
ATOM 2745 C C . GLY A 1 355 ? 7.202 -33.967 -24.648 1.00 35.09 355 GLY A C 1
ATOM 2746 O O . GLY A 1 355 ? 7.729 -34.898 -24.033 1.00 35.09 355 GLY A O 1
ATOM 2747 N N . GLU A 1 356 ? 6.000 -34.025 -25.213 1.00 33.50 356 GLU A N 1
ATOM 2748 C CA . GLU A 1 356 ? 5.403 -35.283 -25.619 1.00 33.50 356 GLU A CA 1
ATOM 2749 C C . GLU A 1 356 ? 6.455 -36.032 -26.436 1.00 33.50 356 GLU A C 1
ATOM 2751 O O . GLU A 1 356 ? 6.907 -35.586 -27.493 1.00 33.50 356 GLU A O 1
ATOM 2756 N N . SER A 1 357 ? 6.901 -37.156 -25.884 1.00 34.88 357 SER A N 1
ATOM 2757 C CA . SER A 1 357 ? 7.578 -38.188 -26.641 1.00 34.88 357 SER A CA 1
ATOM 2758 C C . SER A 1 357 ? 6.620 -38.631 -27.740 1.00 34.88 357 SER A C 1
ATOM 2760 O O . SER A 1 357 ? 5.606 -39.267 -27.454 1.00 34.88 357 SER A O 1
ATOM 2762 N N . ALA A 1 358 ? 6.932 -38.252 -28.975 1.00 35.28 358 ALA A N 1
ATOM 2763 C CA . ALA A 1 358 ? 6.372 -38.895 -30.146 1.00 35.28 358 ALA A CA 1
ATOM 2764 C C . ALA A 1 358 ? 6.824 -40.363 -30.141 1.00 35.28 358 ALA A C 1
ATOM 2766 O O . ALA A 1 358 ? 8.030 -40.633 -30.151 1.00 35.28 358 ALA A O 1
ATOM 2767 N N . ASP A 1 359 ? 5.847 -41.265 -30.071 1.00 35.59 359 ASP A N 1
ATOM 2768 C CA . ASP A 1 359 ? 5.969 -42.644 -30.554 1.00 35.59 359 ASP A CA 1
ATOM 2769 C C . ASP A 1 359 ? 6.117 -42.668 -32.085 1.00 35.59 359 ASP A C 1
ATOM 2771 O O . ASP A 1 359 ? 5.481 -41.819 -32.762 1.00 35.59 359 ASP A O 1
#

Sequence (359 aa):
MAIINGAIGPEYGNLQNAQIMIAEADASHRNALVWAFGELGCERITAFDELADLRKAMQGDAELADRADADGDLTTPDLLVIADDFSDQSIKFIDAVRHGRVGRNPFVVVIVTTARADARHIAGLIRQGADDVVVQPITSKTLSERIEYVAIHRRPFVVTSNYVGPDRRQDDDRPSTISQLEVPNTLLQHLTGNPGSNVVADDHIRETVEAIIAARLEQHAQSLGVLSHLLIEAHLDGKNSAGTNSMQMRAWFNVMLSLMRDIQRIGDQVDNIAMIELAKTLRQQIQTIARRWDSLEEQDLHLLRDLGEAVKMTIGLVALPNPDINNLARTYKKHGEQPIPPQGPLMVPKNGDKGESAD